Protein AF-0000000078946751 (afdb_homodimer)

Solvent-accessible surface area (backbone atoms only — not comparable to full-atom values): 14074 Å² total; per-residue (Å²): 133,52,71,66,53,53,51,49,42,40,52,43,37,52,51,51,48,51,51,51,49,49,32,52,48,42,21,62,72,62,21,39,92,34,87,78,63,73,68,50,50,83,83,44,40,49,56,50,30,49,51,52,45,54,49,40,65,60,35,47,63,50,50,47,51,44,32,72,74,64,58,49,80,94,45,47,66,67,53,54,54,51,37,48,54,48,50,54,49,42,40,51,45,26,54,41,51,72,53,58,63,66,65,51,51,52,49,50,50,53,40,47,50,52,41,50,49,49,38,54,52,47,52,51,52,53,56,60,65,74,98,132,55,71,67,54,52,51,48,41,40,51,42,36,52,52,50,48,52,49,51,49,48,31,50,47,42,21,64,72,63,21,41,92,33,87,80,64,71,68,52,50,81,82,44,40,48,56,50,30,48,50,52,44,54,48,40,64,59,34,46,63,48,50,46,51,45,32,72,74,65,58,50,80,93,46,47,65,67,54,54,55,50,36,48,53,47,51,55,50,43,40,51,47,27,55,41,51,74,51,58,62,67,64,49,50,51,49,50,50,52,40,48,50,52,41,51,50,48,37,54,52,47,51,51,52,53,57,60,65,74,99

Org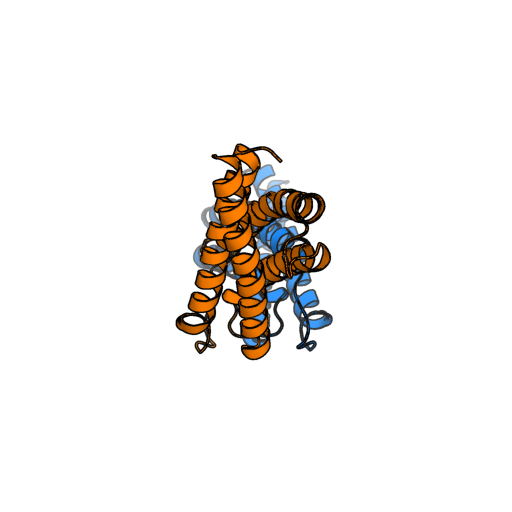anism: Halalkalibacterium halodurans (strain ATCC BAA-125 / DSM 18197 / FERM 7344 / JCM 9153 / C-125) (NCBI:txid272558)

Structure (mmCIF, N/CA/C/O backbone):
data_AF-0000000078946751-model_v1
#
loop_
_entity.id
_entity.type
_entity.pdbx_description
1 polymer 'BH1707 protein'
#
loop_
_atom_site.group_PDB
_atom_site.id
_atom_site.type_symbol
_atom_site.label_atom_id
_atom_site.label_alt_id
_atom_site.label_comp_id
_atom_site.label_asym_id
_atom_site.label_entity_id
_atom_site.label_seq_id
_atom_site.pdbx_PDB_ins_code
_atom_site.Cartn_x
_atom_site.Cartn_y
_atom_site.Cartn_z
_atom_site.occupancy
_atom_site.B_iso_or_equiv
_atom_site.auth_seq_id
_atom_site.auth_comp_id
_atom_site.auth_asym_id
_atom_site.auth_atom_id
_atom_site.pdbx_PDB_model_num
ATOM 1 N N . MET A 1 1 ? -8.836 -23.906 -25.891 1 93.31 1 MET A N 1
ATOM 2 C CA . MET A 1 1 ? -7.918 -22.766 -25.953 1 93.31 1 MET A CA 1
ATOM 3 C C . MET A 1 1 ? -7.18 -22.734 -27.281 1 93.31 1 MET A C 1
ATOM 5 O O . MET A 1 1 ? -6.75 -23.781 -27.781 1 93.31 1 MET A O 1
ATOM 9 N N . ASN A 1 2 ? -7.094 -21.516 -27.812 1 92.94 2 ASN A N 1
ATOM 10 C CA . ASN A 1 2 ? -6.371 -21.391 -29.062 1 92.94 2 ASN A CA 1
ATOM 11 C C . ASN A 1 2 ? -4.902 -21.047 -28.844 1 92.94 2 ASN A C 1
ATOM 13 O O . ASN A 1 2 ? -4.461 -20.922 -27.703 1 92.94 2 ASN A O 1
ATOM 17 N N . ARG A 1 3 ? -4.207 -20.984 -29.906 1 92.12 3 ARG A N 1
ATOM 18 C CA . ARG A 1 3 ? -2.77 -20.75 -29.859 1 92.12 3 ARG A CA 1
ATOM 19 C C . ARG A 1 3 ? -2.451 -19.422 -29.172 1 92.12 3 ARG A C 1
ATOM 21 O O . ARG A 1 3 ? -1.497 -19.328 -28.406 1 92.12 3 ARG A O 1
ATOM 28 N N . GLU A 1 4 ? -3.229 -18.422 -29.438 1 94.31 4 GLU A N 1
ATOM 29 C CA . GLU A 1 4 ? -3.018 -17.094 -28.844 1 94.31 4 GLU A CA 1
ATOM 30 C C . GLU A 1 4 ? -3.219 -17.141 -27.328 1 94.31 4 GLU A C 1
ATOM 32 O O . GLU A 1 4 ? -2.49 -16.469 -26.578 1 94.31 4 GLU A O 1
ATOM 37 N N . ASP A 1 5 ? -4.203 -17.891 -26.953 1 96.38 5 ASP A N 1
ATOM 38 C CA . ASP A 1 5 ? -4.461 -18.047 -25.531 1 96.38 5 ASP A CA 1
ATOM 39 C C . ASP A 1 5 ? -3.271 -18.719 -24.828 1 96.38 5 ASP A C 1
ATOM 41 O O . ASP A 1 5 ? -2.867 -18.281 -23.75 1 96.38 5 ASP A O 1
ATOM 45 N N . LEU A 1 6 ? -2.789 -19.734 -25.453 1 97.06 6 LEU A N 1
ATOM 46 C CA . LEU A 1 6 ? -1.674 -20.484 -24.875 1 97.06 6 LEU A CA 1
ATOM 47 C C . LEU A 1 6 ? -0.42 -19.609 -24.812 1 97.06 6 LEU A C 1
ATOM 49 O O . LEU A 1 6 ? 0.325 -19.672 -23.828 1 97.06 6 LEU A O 1
ATOM 53 N N . GLU A 1 7 ? -0.223 -18.828 -25.812 1 96.75 7 GLU A N 1
ATOM 54 C CA . GLU A 1 7 ? 0.925 -17.922 -25.828 1 96.75 7 GLU A CA 1
ATOM 55 C C . GLU A 1 7 ? 0.816 -16.859 -24.734 1 96.75 7 GLU A C 1
ATOM 57 O O . GLU A 1 7 ? 1.808 -16.547 -24.078 1 96.75 7 GLU A O 1
ATOM 62 N N . GLN A 1 8 ? -0.351 -16.344 -24.594 1 98.06 8 GLN A N 1
ATOM 63 C CA . GLN A 1 8 ? -0.592 -15.336 -23.578 1 98.06 8 GLN A CA 1
ATOM 64 C C . GLN A 1 8 ? -0.414 -15.922 -22.172 1 98.06 8 GLN A C 1
ATOM 66 O O . GLN A 1 8 ? 0.147 -15.273 -21.297 1 98.06 8 GLN A O 1
ATOM 71 N N . LEU A 1 9 ? -0.892 -17.094 -22 1 98.56 9 LEU A N 1
ATOM 72 C CA . LEU A 1 9 ? -0.739 -17.766 -20.719 1 98.56 9 LEU A CA 1
ATOM 73 C C . LEU A 1 9 ? 0.735 -17.984 -20.391 1 98.56 9 LEU A C 1
ATOM 75 O O . LEU A 1 9 ? 1.167 -17.734 -19.266 1 98.56 9 LEU A O 1
ATOM 79 N N . GLU A 1 10 ? 1.467 -18.438 -21.328 1 98.12 10 GLU A N 1
ATOM 80 C CA . GLU A 1 10 ? 2.896 -18.656 -21.125 1 98.12 10 GLU A CA 1
ATOM 81 C C . GLU A 1 10 ? 3.613 -17.344 -20.797 1 98.12 10 GLU A C 1
ATOM 83 O O . GLU A 1 10 ? 4.434 -17.297 -19.875 1 98.12 10 GLU A O 1
ATOM 88 N N . LYS A 1 11 ? 3.279 -16.297 -21.547 1 98.38 11 LYS A N 1
ATOM 89 C CA . LYS A 1 11 ? 3.898 -14.992 -21.344 1 98.38 11 LYS A CA 1
ATOM 90 C C . LYS A 1 11 ? 3.582 -14.445 -19.953 1 98.38 11 LYS A C 1
ATOM 92 O O . LYS A 1 11 ? 4.477 -13.977 -19.25 1 98.38 11 LYS A O 1
ATOM 97 N N . LEU A 1 12 ? 2.354 -14.469 -19.594 1 98.81 12 LEU A N 1
ATOM 98 C CA . LEU A 1 12 ? 1.935 -13.977 -18.281 1 98.81 12 LEU A CA 1
ATOM 99 C C . LEU A 1 12 ? 2.578 -14.797 -17.172 1 98.81 12 LEU A C 1
ATOM 101 O O . LEU A 1 12 ? 2.986 -14.242 -16.141 1 98.81 12 LEU A O 1
ATOM 105 N N . THR A 1 13 ? 2.658 -16.109 -17.359 1 98.81 13 THR A N 1
ATOM 106 C CA . THR A 1 13 ? 3.281 -16.969 -16.359 1 98.81 13 THR A CA 1
ATOM 107 C C . THR A 1 13 ? 4.742 -16.578 -16.141 1 98.81 13 THR A C 1
ATOM 109 O O . THR A 1 13 ? 5.195 -16.469 -15.008 1 98.81 13 THR A O 1
ATOM 112 N N . SER A 1 14 ? 5.406 -16.344 -17.188 1 98.62 14 SER A N 1
ATOM 113 C CA . SER A 1 14 ? 6.812 -15.961 -17.125 1 98.62 14 SER A CA 1
ATOM 114 C C . SER A 1 14 ? 6.98 -14.617 -16.438 1 98.62 14 SER A C 1
ATOM 116 O O . SER A 1 14 ? 7.906 -14.43 -15.641 1 98.62 14 SER A O 1
ATOM 118 N N . GLN A 1 15 ? 6.152 -13.688 -16.766 1 98.81 15 GLN A N 1
ATOM 119 C CA . GLN A 1 15 ? 6.211 -12.367 -16.156 1 98.81 15 GLN A CA 1
ATOM 120 C C . GLN A 1 15 ? 5.938 -12.43 -14.664 1 98.81 15 GLN A C 1
ATOM 122 O O . GLN A 1 15 ? 6.594 -11.75 -13.875 1 98.81 15 GLN A O 1
ATOM 127 N N . LEU A 1 16 ? 4.988 -13.211 -14.258 1 98.94 16 LEU A N 1
ATOM 128 C CA . LEU A 1 16 ? 4.66 -13.359 -12.844 1 98.94 16 LEU A CA 1
ATOM 129 C C . LEU A 1 16 ? 5.801 -14.047 -12.094 1 98.94 16 LEU A C 1
ATOM 131 O O . LEU A 1 16 ? 6.07 -13.711 -10.938 1 98.94 16 LEU A O 1
ATOM 135 N N . ARG A 1 17 ? 6.457 -15 -12.727 1 98.81 17 ARG A N 1
ATOM 136 C CA . ARG A 1 17 ? 7.633 -15.617 -12.125 1 98.81 17 ARG A CA 1
ATOM 137 C C . ARG A 1 17 ? 8.734 -14.586 -11.891 1 98.81 17 ARG A C 1
ATOM 139 O O . ARG A 1 17 ? 9.391 -14.594 -10.852 1 98.81 17 ARG A O 1
ATOM 146 N N . LYS A 1 18 ? 8.945 -13.758 -12.891 1 98.81 18 LYS A N 1
ATOM 147 C CA . LYS A 1 18 ? 9.938 -12.695 -12.75 1 98.81 18 LYS A CA 1
ATOM 148 C C . LYS A 1 18 ? 9.594 -11.773 -11.586 1 98.81 18 LYS A C 1
ATOM 150 O O . LYS A 1 18 ? 10.461 -11.406 -10.797 1 98.81 18 LYS A O 1
ATOM 155 N N . GLN A 1 19 ? 8.352 -11.398 -11.461 1 98.88 19 GLN A N 1
ATOM 156 C CA . GLN A 1 19 ? 7.926 -10.508 -10.391 1 98.88 19 GLN A CA 1
ATOM 157 C C . GLN A 1 19 ? 8.016 -11.188 -9.031 1 98.88 19 GLN A C 1
ATOM 159 O O . GLN A 1 19 ? 8.336 -10.547 -8.031 1 98.88 19 GLN A O 1
ATOM 164 N N . ASN A 1 20 ? 7.691 -12.492 -9 1 98.88 20 ASN A N 1
ATOM 165 C CA . ASN A 1 20 ? 7.883 -13.281 -7.785 1 98.88 20 ASN A CA 1
ATOM 166 C C . ASN A 1 20 ? 9.336 -13.242 -7.312 1 98.88 20 ASN A C 1
ATOM 168 O O . ASN A 1 20 ? 9.602 -13.047 -6.129 1 98.88 20 ASN A O 1
ATOM 172 N N . ASN A 1 21 ? 10.203 -13.383 -8.234 1 98.69 21 ASN A N 1
ATOM 173 C CA . ASN A 1 21 ? 11.633 -13.328 -7.945 1 98.69 21 ASN A CA 1
ATOM 174 C C . ASN A 1 21 ? 12.062 -11.93 -7.516 1 98.69 21 ASN A C 1
ATOM 176 O O . ASN A 1 21 ? 12.898 -11.781 -6.625 1 98.69 21 ASN A O 1
ATOM 180 N N . GLU A 1 22 ? 11.562 -10.93 -8.18 1 98.69 22 GLU A N 1
ATOM 181 C CA . GLU A 1 22 ? 11.852 -9.555 -7.801 1 98.69 22 GLU A CA 1
ATOM 182 C C . GLU A 1 22 ? 11.414 -9.273 -6.367 1 98.69 22 GLU A C 1
ATOM 184 O O . GLU A 1 22 ? 12.141 -8.625 -5.609 1 98.69 22 GLU A O 1
ATOM 189 N N . ALA A 1 23 ? 10.211 -9.703 -6.043 1 98.5 23 ALA A N 1
ATOM 190 C CA . ALA A 1 23 ? 9.711 -9.539 -4.68 1 98.5 23 ALA A CA 1
ATOM 191 C C . ALA A 1 23 ? 10.641 -10.211 -3.674 1 98.5 23 ALA A C 1
ATOM 193 O O . ALA A 1 23 ? 10.984 -9.625 -2.645 1 98.5 23 ALA A O 1
ATOM 194 N N . TYR A 1 24 ? 11.086 -11.438 -3.973 1 98.5 24 TYR A N 1
ATOM 195 C CA . TYR A 1 24 ? 12 -12.18 -3.117 1 98.5 24 TYR A CA 1
ATOM 196 C C . TYR A 1 24 ? 13.297 -11.414 -2.898 1 98.5 24 TYR A C 1
ATOM 198 O O . TYR A 1 24 ? 13.719 -11.211 -1.759 1 98.5 24 TYR A O 1
ATOM 206 N N . HIS A 1 25 ? 13.867 -10.969 -3.914 1 98.12 25 HIS A N 1
ATOM 207 C CA . HIS A 1 25 ? 15.164 -10.312 -3.828 1 98.12 25 HIS A CA 1
ATOM 208 C C . HIS A 1 25 ? 15.062 -8.969 -3.119 1 98.12 25 HIS A C 1
ATOM 210 O O . HIS A 1 25 ? 15.938 -8.602 -2.334 1 98.12 25 HIS A O 1
ATOM 216 N N . HIS A 1 26 ? 14.047 -8.234 -3.477 1 97.31 26 HIS A N 1
ATOM 217 C CA . HIS A 1 26 ? 13.859 -6.941 -2.822 1 97.31 26 HIS A CA 1
ATOM 218 C C . HIS A 1 26 ? 13.734 -7.105 -1.311 1 97.31 26 HIS A C 1
ATOM 220 O O . HIS A 1 26 ? 14.352 -6.363 -0.547 1 97.31 26 HIS A O 1
ATOM 226 N N . TYR A 1 27 ? 12.914 -8.047 -0.917 1 96.81 27 TYR A N 1
ATOM 227 C CA . TYR A 1 27 ? 12.711 -8.281 0.508 1 96.81 27 TYR A CA 1
ATOM 228 C C . TYR A 1 27 ? 14.008 -8.719 1.182 1 96.81 27 TYR A C 1
ATOM 230 O O . TYR A 1 27 ? 14.391 -8.164 2.213 1 96.81 27 TYR A O 1
ATOM 238 N N . ILE A 1 28 ? 14.719 -9.648 0.566 1 96.38 28 ILE A N 1
ATOM 239 C CA . ILE A 1 28 ? 15.867 -10.289 1.187 1 96.38 28 ILE A CA 1
ATOM 240 C C . ILE A 1 28 ? 17.047 -9.328 1.197 1 96.38 28 ILE A C 1
ATOM 242 O O . ILE A 1 28 ? 17.781 -9.234 2.189 1 96.38 28 ILE A O 1
ATOM 246 N N . HIS A 1 29 ? 17.203 -8.539 0.191 1 95.25 29 HIS A N 1
ATOM 247 C CA . HIS A 1 29 ? 18.453 -7.809 0.041 1 95.25 29 HIS A CA 1
ATOM 248 C C . HIS A 1 29 ? 18.266 -6.332 0.366 1 95.25 29 HIS A C 1
ATOM 250 O O . HIS A 1 29 ? 19.25 -5.621 0.621 1 95.25 29 HIS A O 1
ATOM 256 N N . THR A 1 30 ? 17.094 -5.789 0.362 1 93.12 30 THR A N 1
ATOM 257 C CA . THR A 1 30 ? 16.875 -4.355 0.542 1 93.12 30 THR A CA 1
ATOM 258 C C . THR A 1 30 ? 16.094 -4.078 1.816 1 93.12 30 THR A C 1
ATOM 260 O O . THR A 1 30 ? 16.422 -3.162 2.57 1 93.12 30 THR A O 1
ATOM 263 N N . VAL A 1 31 ? 15.125 -4.824 2.006 1 92.25 31 VAL A N 1
ATOM 264 C CA . VAL A 1 31 ? 14.148 -4.477 3.035 1 92.25 31 VAL A CA 1
ATOM 265 C C . VAL A 1 31 ? 14.523 -5.152 4.352 1 92.25 31 VAL A C 1
ATOM 267 O O . VAL A 1 31 ? 14.648 -4.492 5.383 1 92.25 31 VAL A O 1
ATOM 270 N N . ARG A 1 32 ? 14.875 -6.414 4.074 1 87 32 ARG A N 1
ATOM 271 C CA . ARG A 1 32 ? 15.156 -7.207 5.266 1 87 32 ARG A CA 1
ATOM 272 C C . ARG A 1 32 ? 16.453 -6.754 5.938 1 87 32 ARG A C 1
ATOM 274 O O . ARG A 1 32 ? 17.422 -6.41 5.254 1 87 32 ARG A O 1
ATOM 281 N N . GLY A 1 33 ? 16.547 -6.59 7.102 1 83.31 33 GLY A N 1
ATOM 282 C CA . GLY A 1 33 ? 17.75 -6.23 7.824 1 83.31 33 GLY A CA 1
ATOM 283 C C . GLY A 1 33 ? 17.812 -4.762 8.195 1 83.31 33 GLY A C 1
ATOM 284 O O . GLY A 1 33 ? 18.734 -4.332 8.898 1 83.31 33 GLY A O 1
ATOM 285 N N . ASP A 1 34 ? 17.047 -3.957 7.422 1 82.75 34 ASP A N 1
ATOM 286 C CA . ASP A 1 34 ? 16.969 -2.539 7.758 1 82.75 34 ASP A CA 1
ATOM 287 C C . ASP A 1 34 ? 15.68 -2.221 8.5 1 82.75 34 ASP A C 1
ATOM 289 O O . ASP A 1 34 ? 14.641 -1.981 7.879 1 82.75 34 ASP A O 1
ATOM 293 N N . GLU A 1 35 ? 15.82 -2.129 9.758 1 74.75 35 GLU A N 1
ATOM 294 C CA . GLU A 1 35 ? 14.641 -1.879 10.578 1 74.75 35 GLU A CA 1
ATOM 295 C C . GLU A 1 35 ? 14.086 -0.475 10.344 1 74.75 35 GLU A C 1
ATOM 297 O O . GLU A 1 35 ? 12.914 -0.21 10.617 1 74.75 35 GLU A O 1
ATOM 302 N N . SER A 1 36 ? 14.953 0.319 9.805 1 77.31 36 SER A N 1
ATOM 303 C CA . SER A 1 36 ? 14.555 1.707 9.609 1 77.31 36 SER A CA 1
ATOM 304 C C . SER A 1 36 ? 14.023 1.937 8.195 1 77.31 36 SER A C 1
ATOM 306 O O . SER A 1 36 ? 13.656 3.059 7.84 1 77.31 36 SER A O 1
ATOM 308 N N . TYR A 1 37 ? 13.938 0.879 7.484 1 84.25 37 TYR A N 1
ATOM 309 C CA . TYR A 1 37 ? 13.461 1.007 6.113 1 84.25 37 TYR A CA 1
ATOM 310 C C . TYR A 1 37 ? 12.047 1.572 6.078 1 84.25 37 TYR A C 1
ATOM 312 O O . TYR A 1 37 ? 11.172 1.11 6.812 1 84.25 37 TYR A O 1
ATOM 320 N N . GLU A 1 38 ? 11.852 2.578 5.262 1 81.88 38 GLU A N 1
ATOM 321 C CA . GLU A 1 38 ? 10.539 3.166 5.02 1 81.88 38 GLU A CA 1
ATOM 322 C C . GLU A 1 38 ? 10.117 2.998 3.561 1 81.88 38 GLU A C 1
ATOM 324 O O . GLU A 1 38 ? 10.719 3.592 2.664 1 81.88 38 GLU A O 1
ATOM 329 N N . PRO A 1 39 ? 9.102 2.246 3.379 1 87.31 39 PRO A N 1
ATOM 330 C CA . PRO A 1 39 ? 8.688 2.014 1.994 1 87.31 39 PRO A CA 1
ATOM 331 C C . PRO A 1 39 ? 8.156 3.275 1.319 1 87.31 39 PRO A C 1
ATOM 333 O O . PRO A 1 39 ? 7.484 4.086 1.964 1 87.31 39 PRO A O 1
ATOM 336 N N . ASP A 1 40 ? 8.555 3.451 0.044 1 91.12 40 ASP A N 1
ATOM 337 C CA . ASP A 1 40 ? 7.902 4.438 -0.818 1 91.12 40 ASP A CA 1
ATOM 338 C C . ASP A 1 40 ? 6.621 3.875 -1.425 1 91.12 40 ASP A C 1
ATOM 340 O O . ASP A 1 40 ? 6.656 3.211 -2.463 1 91.12 40 ASP A O 1
ATOM 344 N N . PHE A 1 41 ? 5.5 4.156 -0.788 1 93.25 41 PHE A N 1
ATOM 345 C CA . PHE A 1 41 ? 4.242 3.512 -1.149 1 93.25 41 PHE A CA 1
ATOM 346 C C . PHE A 1 41 ? 3.812 3.912 -2.555 1 93.25 41 PHE A C 1
ATOM 348 O O . PHE A 1 41 ? 3.516 3.053 -3.389 1 93.25 41 PHE A O 1
ATOM 355 N N . TYR A 1 42 ? 3.859 5.121 -2.926 1 92.44 42 TYR A N 1
ATOM 356 C CA . TYR A 1 42 ? 3.32 5.598 -4.191 1 92.44 42 TYR A CA 1
ATOM 357 C C . TYR A 1 42 ? 4.336 5.43 -5.316 1 92.44 42 TYR A C 1
ATOM 359 O O . TYR A 1 42 ? 3.959 5.254 -6.477 1 92.44 42 TYR A O 1
ATOM 367 N N . GLY A 1 43 ? 5.605 5.41 -4.93 1 94.69 43 GLY A N 1
ATOM 368 C CA . GLY A 1 43 ? 6.637 5.324 -5.953 1 94.69 43 GLY A CA 1
ATOM 369 C C . GLY A 1 43 ? 7.098 3.902 -6.219 1 94.69 43 GLY A C 1
ATOM 370 O O . GLY A 1 43 ? 7.688 3.619 -7.262 1 94.69 43 GLY A O 1
ATOM 371 N N . GLN A 1 44 ? 6.84 3.033 -5.242 1 95.69 44 GLN A N 1
ATOM 372 C CA . GLN A 1 44 ? 7.391 1.689 -5.383 1 95.69 44 GLN A CA 1
ATOM 373 C C . GLN A 1 44 ? 6.336 0.628 -5.09 1 95.69 44 GLN A C 1
ATOM 375 O O . GLN A 1 44 ? 5.988 -0.168 -5.961 1 95.69 44 GLN A O 1
ATOM 380 N N . VAL A 1 45 ? 5.691 0.743 -3.926 1 95.81 45 VAL A N 1
ATOM 381 C CA . VAL A 1 45 ? 4.836 -0.346 -3.461 1 95.81 45 VAL A CA 1
ATOM 382 C C . VAL A 1 45 ? 3.607 -0.459 -4.359 1 95.81 45 VAL A C 1
ATOM 384 O O . VAL A 1 45 ? 3.342 -1.521 -4.93 1 95.81 45 VAL A O 1
ATOM 387 N N . LYS A 1 46 ? 2.902 0.634 -4.473 1 95.69 46 LYS A N 1
ATOM 388 C CA . LYS A 1 46 ? 1.644 0.642 -5.211 1 95.69 46 LYS A CA 1
ATOM 389 C C . LYS A 1 46 ? 1.857 0.238 -6.668 1 95.69 46 LYS A C 1
ATOM 391 O O . LYS A 1 46 ? 1.145 -0.621 -7.191 1 95.69 46 LYS A O 1
ATOM 396 N N . PRO A 1 47 ? 2.869 0.825 -7.379 1 97.69 47 PRO A N 1
ATOM 397 C CA . PRO A 1 47 ? 3.061 0.429 -8.773 1 97.69 47 PRO A CA 1
ATOM 398 C C . PRO A 1 47 ? 3.418 -1.048 -8.93 1 97.69 47 PRO A C 1
ATOM 400 O O . PRO A 1 47 ? 2.951 -1.708 -9.859 1 97.69 47 PRO A O 1
ATOM 403 N N . PHE A 1 48 ? 4.27 -1.581 -8.047 1 98.44 48 PHE A N 1
ATOM 404 C CA . PHE A 1 48 ? 4.637 -2.99 -8.125 1 98.44 48 PHE A CA 1
ATOM 405 C C . PHE A 1 48 ? 3.43 -3.879 -7.844 1 98.44 48 PHE A C 1
ATOM 407 O O . PHE A 1 48 ? 3.15 -4.809 -8.602 1 98.44 48 PHE A O 1
ATOM 414 N N . ALA A 1 49 ? 2.711 -3.584 -6.785 1 97.62 49 ALA A N 1
ATOM 415 C CA . ALA A 1 49 ? 1.532 -4.367 -6.422 1 97.62 49 ALA A CA 1
ATOM 416 C C . ALA A 1 49 ? 0.472 -4.301 -7.516 1 97.62 49 ALA A C 1
ATOM 418 O O . ALA A 1 49 ? -0.157 -5.312 -7.84 1 97.62 49 ALA A O 1
ATOM 419 N N . ASP A 1 50 ? 0.265 -3.166 -8.109 1 97.81 50 ASP A N 1
ATOM 420 C CA . ASP A 1 50 ? -0.696 -2.998 -9.195 1 97.81 50 ASP A CA 1
ATOM 421 C C . ASP A 1 50 ? -0.309 -3.84 -10.406 1 97.81 50 ASP A C 1
ATOM 423 O O . ASP A 1 50 ? -1.171 -4.434 -11.055 1 97.81 50 ASP A O 1
ATOM 427 N N . SER A 1 51 ? 0.956 -3.803 -10.68 1 98.69 51 SER A N 1
ATOM 428 C CA . SER A 1 51 ? 1.443 -4.578 -11.82 1 98.69 51 SER A CA 1
ATOM 429 C C . SER A 1 51 ? 1.215 -6.07 -11.609 1 98.69 51 SER A C 1
ATOM 431 O O . SER A 1 51 ? 0.762 -6.766 -12.523 1 98.69 51 SER A O 1
ATOM 433 N N . VAL A 1 52 ? 1.553 -6.523 -10.438 1 98.69 52 VAL A N 1
ATOM 434 C CA . VAL A 1 52 ? 1.346 -7.93 -10.109 1 98.69 52 VAL A CA 1
ATOM 435 C C . VAL A 1 52 ? -0.142 -8.266 -10.188 1 98.69 52 VAL A C 1
ATOM 437 O O . VAL A 1 52 ? -0.524 -9.289 -10.758 1 98.69 52 VAL A O 1
ATOM 440 N N . LYS A 1 53 ? -0.989 -7.449 -9.664 1 97.81 53 LYS A N 1
ATOM 441 C CA . LYS A 1 53 ? -2.432 -7.676 -9.664 1 97.81 53 LYS A CA 1
ATOM 442 C C . LYS A 1 53 ? -2.98 -7.723 -11.086 1 97.81 53 LYS A C 1
ATOM 444 O O . LYS A 1 53 ? -3.77 -8.609 -11.422 1 97.81 53 LYS A O 1
ATOM 449 N N . GLU A 1 54 ? -2.611 -6.75 -11.867 1 98.38 54 GLU A N 1
ATOM 450 C CA . GLU A 1 54 ? -3.08 -6.688 -13.242 1 98.38 54 GLU A CA 1
ATOM 451 C C . GLU A 1 54 ? -2.742 -7.969 -14 1 98.38 54 GLU A C 1
ATOM 453 O O . GLU A 1 54 ? -3.607 -8.555 -14.656 1 98.38 54 GLU A O 1
ATOM 458 N N . LYS A 1 55 ? -1.519 -8.398 -13.898 1 98.81 55 LYS A N 1
ATOM 459 C CA . LYS A 1 55 ? -1.082 -9.609 -14.586 1 98.81 55 LYS A CA 1
ATOM 460 C C . LYS A 1 55 ? -1.751 -10.852 -14 1 98.81 55 LYS A C 1
ATOM 462 O O . LYS A 1 55 ? -2.127 -11.766 -14.734 1 98.81 55 LYS A O 1
ATOM 467 N N . SER A 1 56 ? -1.875 -10.867 -12.688 1 98.75 56 SER A N 1
ATOM 468 C CA . SER A 1 56 ? -2.551 -11.984 -12.039 1 98.75 56 SER A CA 1
ATOM 469 C C . SER A 1 56 ? -4.008 -12.078 -12.477 1 98.75 56 SER A C 1
ATOM 471 O O . SER A 1 56 ? -4.531 -13.172 -12.68 1 98.75 56 SER A O 1
ATOM 473 N N . ASP A 1 57 ? -4.684 -10.953 -12.617 1 98.25 57 ASP A N 1
ATOM 474 C CA . ASP A 1 57 ? -6.086 -10.906 -13.023 1 98.25 57 ASP A CA 1
ATOM 475 C C . ASP A 1 57 ? -6.266 -11.422 -14.445 1 98.25 57 ASP A C 1
ATOM 477 O O . ASP A 1 57 ? -7.293 -12.023 -14.766 1 98.25 57 ASP A O 1
ATOM 481 N N . GLU A 1 58 ? -5.289 -11.156 -15.242 1 98.69 58 GLU A N 1
ATOM 482 C CA . GLU A 1 58 ? -5.328 -11.648 -16.609 1 98.69 58 GLU A CA 1
ATOM 483 C C . GLU A 1 58 ? -4.945 -13.125 -16.672 1 98.69 58 GLU A C 1
ATOM 485 O O . GLU A 1 58 ? -5.504 -13.883 -17.469 1 98.69 58 GLU A O 1
ATOM 490 N N . TRP A 1 59 ? -4.012 -13.492 -15.836 1 98.81 59 TRP A N 1
ATOM 491 C CA . TRP A 1 59 ? -3.443 -14.836 -15.82 1 98.81 59 TRP A CA 1
ATOM 492 C C . TRP A 1 59 ? -4.457 -15.852 -15.297 1 98.81 59 TRP A C 1
ATOM 494 O O . TRP A 1 59 ? -4.578 -16.953 -15.844 1 98.81 59 TRP A O 1
ATOM 504 N N . LYS A 1 60 ? -5.227 -15.484 -14.328 1 98.81 60 LYS A N 1
ATOM 505 C CA . LYS A 1 60 ? -6.074 -16.406 -13.578 1 98.81 60 LYS A CA 1
ATOM 506 C C . LYS A 1 60 ? -7.102 -17.078 -14.492 1 98.81 60 LYS A C 1
ATOM 508 O O . LYS A 1 60 ? -7.191 -18.297 -14.547 1 98.81 60 LYS A O 1
ATOM 513 N N . PRO A 1 61 ? -7.891 -16.344 -15.25 1 98.75 61 PRO A N 1
ATOM 514 C CA . PRO A 1 61 ? -8.891 -17 -16.094 1 98.75 61 PRO A CA 1
ATOM 515 C C . PRO A 1 61 ? -8.258 -17.891 -17.156 1 98.75 61 PRO A C 1
ATOM 517 O O . PRO A 1 61 ? -8.812 -18.953 -17.5 1 98.75 61 PRO A O 1
ATOM 520 N N . LEU A 1 62 ? -7.121 -17.516 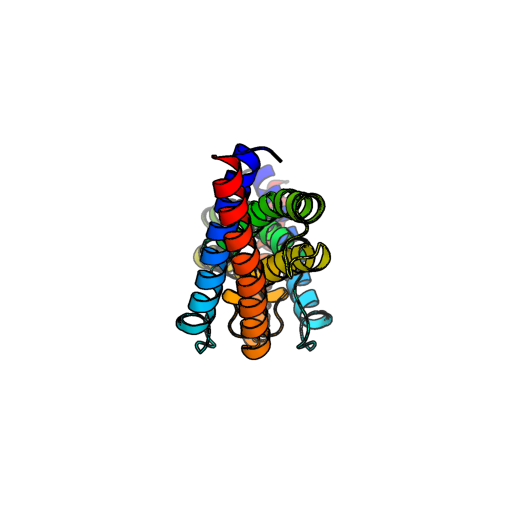-17.703 1 98.69 62 LEU A N 1
ATOM 521 C CA . LEU A 1 62 ? -6.426 -18.328 -18.688 1 98.69 62 LEU A CA 1
ATOM 522 C C . LEU A 1 62 ? -5.902 -19.625 -18.047 1 98.69 62 LEU A C 1
ATOM 524 O O . LEU A 1 62 ? -6.027 -20.703 -18.625 1 98.69 62 LEU A O 1
ATOM 528 N N . ALA A 1 63 ? -5.355 -19.484 -16.906 1 98.69 63 ALA A N 1
ATOM 529 C CA . ALA A 1 63 ? -4.82 -20.641 -16.188 1 98.69 63 ALA A CA 1
ATOM 530 C C . ALA A 1 63 ? -5.926 -21.625 -15.828 1 98.69 63 ALA A C 1
ATOM 532 O O . ALA A 1 63 ? -5.766 -22.844 -15.977 1 98.69 63 ALA A O 1
ATOM 533 N N . LEU A 1 64 ? -7.039 -21.094 -15.336 1 98.69 64 LEU A N 1
ATOM 534 C CA . LEU A 1 64 ? -8.164 -21.953 -14.961 1 98.69 64 LEU A CA 1
ATOM 535 C C . LEU A 1 64 ? -8.711 -22.688 -16.172 1 98.69 64 LEU A C 1
ATOM 537 O O . LEU A 1 64 ? -9.062 -23.875 -16.078 1 98.69 64 LEU A O 1
ATOM 541 N N . ARG A 1 65 ? -8.789 -22 -17.297 1 98.31 65 ARG A N 1
ATOM 542 C CA . ARG A 1 65 ? -9.227 -22.656 -18.531 1 98.31 65 ARG A CA 1
ATOM 543 C C . ARG A 1 65 ? -8.258 -23.766 -18.938 1 98.31 65 ARG A C 1
ATOM 545 O O . ARG A 1 65 ? -8.68 -24.828 -19.375 1 98.31 65 ARG A O 1
ATOM 552 N N . TYR A 1 66 ? -7.012 -23.484 -18.812 1 98.31 66 TYR A N 1
ATOM 553 C CA . TYR A 1 66 ? -5.988 -24.469 -19.172 1 98.31 66 TYR A CA 1
ATOM 554 C C . TYR A 1 66 ? -6.098 -25.703 -18.297 1 98.31 66 TYR A C 1
ATOM 556 O O . TYR A 1 66 ? -6.023 -26.828 -18.781 1 98.31 66 TYR A O 1
ATOM 564 N N . VAL A 1 67 ? -6.254 -25.484 -17.031 1 97.88 67 VAL A N 1
ATOM 565 C CA . VAL A 1 67 ? -6.34 -26.578 -16.062 1 97.88 67 VAL A CA 1
ATOM 566 C C . VAL A 1 67 ? -7.566 -27.438 -16.359 1 97.88 67 VAL A C 1
ATOM 568 O O . VAL A 1 67 ? -7.508 -28.672 -16.281 1 97.88 67 VAL A O 1
ATOM 571 N N . LYS A 1 68 ? -8.633 -26.812 -16.672 1 96.94 68 LYS A N 1
ATOM 572 C CA . LYS A 1 68 ? -9.875 -27.516 -16.984 1 96.94 68 LYS A CA 1
ATOM 573 C C . LYS A 1 68 ? -9.742 -28.328 -18.266 1 96.94 68 LYS A C 1
ATOM 575 O O . LYS A 1 68 ? -10.211 -29.469 -18.344 1 96.94 68 LYS A O 1
ATOM 580 N N . GLN A 1 69 ? -9.07 -27.812 -19.219 1 96.69 69 GLN A N 1
ATOM 581 C CA . GLN A 1 69 ? -9.039 -28.391 -20.547 1 96.69 69 GLN A CA 1
ATOM 582 C C . GLN A 1 69 ? -7.941 -29.453 -20.672 1 96.69 69 GLN A C 1
ATOM 584 O O . GLN A 1 69 ? -8.117 -30.453 -21.359 1 96.69 69 GLN A O 1
ATOM 589 N N . TYR A 1 70 ? -6.809 -29.203 -19.969 1 96.12 70 TYR A N 1
ATOM 590 C CA . TYR A 1 70 ? -5.652 -30.031 -20.25 1 96.12 70 TYR A CA 1
ATOM 591 C C . TYR A 1 70 ? -5.258 -30.859 -19.031 1 96.12 70 TYR A C 1
ATOM 593 O O . TYR A 1 70 ? -4.406 -31.75 -19.125 1 96.12 70 TYR A O 1
ATOM 601 N N . GLU A 1 71 ? -5.793 -30.5 -17.859 1 94.31 71 GLU A N 1
ATOM 602 C CA . GLU A 1 71 ? -5.574 -31.25 -16.625 1 94.31 71 GLU A CA 1
ATOM 603 C C . GLU A 1 71 ? -4.09 -31.516 -16.391 1 94.31 71 GLU A C 1
ATOM 605 O O . GLU A 1 71 ? -3.668 -32.656 -16.234 1 94.31 71 GLU A O 1
ATOM 610 N N . PRO A 1 72 ? -3.371 -30.406 -16.312 1 95.06 72 PRO A N 1
ATOM 611 C CA . PRO A 1 72 ? -1.931 -30.562 -16.094 1 95.06 72 PRO A CA 1
ATOM 612 C C . PRO A 1 72 ? -1.604 -31.234 -14.758 1 95.06 72 PRO A C 1
ATOM 614 O O . PRO A 1 72 ? -2.436 -31.234 -13.852 1 95.06 72 PRO A O 1
ATOM 617 N N . ASP A 1 73 ? -0.433 -31.703 -14.703 1 92.06 73 ASP A N 1
ATOM 618 C CA . ASP A 1 73 ? 0.061 -32.312 -13.477 1 92.06 73 ASP A CA 1
ATOM 619 C C . ASP A 1 73 ? 0.313 -31.281 -12.391 1 92.06 73 ASP A C 1
ATOM 621 O O . ASP A 1 73 ? 0.883 -30.219 -12.672 1 92.06 73 ASP A O 1
ATOM 625 N N . TYR A 1 74 ? -0.217 -31.453 -11.219 1 92.56 74 TYR A N 1
ATOM 626 C CA . TYR A 1 74 ? 0.126 -30.75 -9.984 1 92.56 74 TYR A CA 1
ATOM 627 C C . TYR A 1 74 ? -0.471 -29.344 -9.969 1 92.56 74 TYR A C 1
ATOM 629 O O . TYR A 1 74 ? -0.144 -28.531 -9.102 1 92.56 74 TYR A O 1
ATOM 637 N N . VAL A 1 75 ? -1.268 -29.047 -11.039 1 96.88 75 VAL A N 1
ATOM 638 C CA . VAL A 1 75 ? -1.883 -27.734 -11.016 1 96.88 75 VAL A CA 1
ATOM 639 C C . VAL A 1 75 ? -3.402 -27.859 -11.07 1 96.88 75 VAL A C 1
ATOM 641 O O . VAL A 1 75 ? -3.969 -28.188 -12.117 1 96.88 75 VAL A O 1
ATOM 644 N N . TYR A 1 76 ? -4.039 -27.625 -10 1 96.81 76 TYR A N 1
ATOM 645 C CA . TYR A 1 76 ? -5.492 -27.688 -9.867 1 96.81 76 TYR A CA 1
ATOM 646 C C . TYR A 1 76 ? -6.082 -26.297 -9.664 1 96.81 76 TYR A C 1
ATOM 648 O O . TYR A 1 76 ? -5.355 -25.344 -9.375 1 96.81 76 TYR A O 1
ATOM 656 N N . PRO A 1 77 ? -7.336 -26.188 -9.867 1 97.94 77 PRO A N 1
ATOM 657 C CA . PRO A 1 77 ? -7.969 -24.875 -9.742 1 97.94 77 PRO A CA 1
ATOM 658 C C . PRO A 1 77 ? -7.668 -24.188 -8.414 1 97.94 77 PRO A C 1
ATOM 660 O O . PRO A 1 77 ? -7.41 -22.984 -8.375 1 97.94 77 PRO A O 1
ATOM 663 N N . LEU A 1 78 ? -7.66 -24.969 -7.359 1 97.31 78 LEU A N 1
ATOM 664 C CA . LEU A 1 78 ? -7.359 -24.391 -6.051 1 97.31 78 LEU A CA 1
ATOM 665 C C . LEU A 1 78 ? -5.934 -23.859 -6.008 1 97.31 78 LEU A C 1
ATOM 667 O O . LEU A 1 78 ? -5.676 -22.828 -5.387 1 97.31 78 LEU A O 1
ATOM 671 N N . GLN A 1 79 ? -4.973 -24.5 -6.668 1 97.5 79 GLN A N 1
ATOM 672 C CA . GLN A 1 79 ? -3.592 -24.031 -6.719 1 97.5 79 GLN A CA 1
ATOM 673 C C . GLN A 1 79 ? -3.486 -22.719 -7.477 1 97.5 79 GLN A C 1
ATOM 675 O O . GLN A 1 79 ? -2.693 -21.844 -7.109 1 97.5 79 GLN A O 1
ATOM 680 N N . VAL A 1 80 ? -4.305 -22.641 -8.508 1 98.69 80 VAL A N 1
ATOM 681 C CA . VAL A 1 80 ? -4.34 -21.406 -9.273 1 98.69 80 VAL A CA 1
ATOM 682 C C . VAL A 1 80 ? -4.855 -20.266 -8.398 1 98.69 80 VAL A C 1
ATOM 684 O O . VAL A 1 80 ? -4.246 -19.203 -8.328 1 98.69 80 VAL A O 1
ATOM 687 N N . GLU A 1 81 ? -5.922 -20.484 -7.672 1 98.06 81 GLU A N 1
ATOM 688 C CA . GLU A 1 81 ? -6.523 -19.484 -6.801 1 98.06 81 GLU A CA 1
ATOM 689 C C . GLU A 1 81 ? -5.559 -19.062 -5.695 1 98.06 81 GLU A C 1
ATOM 691 O O . GLU A 1 81 ? -5.383 -17.859 -5.441 1 98.06 81 GLU A O 1
ATOM 696 N N . ASN A 1 82 ? -4.938 -20.031 -5.078 1 97.5 82 ASN A N 1
ATOM 697 C CA . ASN A 1 82 ? -3.979 -19.75 -4.012 1 97.5 82 ASN A CA 1
ATOM 698 C C . ASN A 1 82 ? -2.773 -18.969 -4.535 1 97.5 82 ASN A C 1
ATOM 700 O O . ASN A 1 82 ? -2.236 -18.109 -3.838 1 97.5 82 ASN A O 1
ATOM 704 N N . THR A 1 83 ? -2.344 -19.297 -5.727 1 98.75 83 THR A N 1
ATOM 705 C CA . THR A 1 83 ? -1.19 -18.625 -6.316 1 98.75 83 THR A CA 1
ATOM 706 C C . THR A 1 83 ? -1.476 -17.141 -6.523 1 98.75 83 THR A C 1
ATOM 708 O O . THR A 1 83 ? -0.649 -16.297 -6.188 1 98.75 83 THR A O 1
ATOM 711 N N . VAL A 1 84 ? -2.639 -16.812 -7 1 98.56 84 VAL A N 1
ATOM 712 C CA . VAL A 1 84 ? -3.021 -15.422 -7.223 1 98.56 84 VAL A CA 1
ATOM 713 C C . VAL A 1 84 ? -3.09 -14.688 -5.887 1 98.56 84 VAL A C 1
ATOM 715 O O . VAL A 1 84 ? -2.574 -13.578 -5.754 1 98.56 84 VAL A O 1
ATOM 718 N N . GLU A 1 85 ? -3.689 -15.312 -4.926 1 95.94 85 GLU A N 1
ATOM 719 C CA . GLU A 1 85 ? -3.781 -14.719 -3.596 1 95.94 85 GLU A CA 1
ATOM 720 C C . GLU A 1 85 ? -2.396 -14.461 -3.008 1 95.94 85 GLU A C 1
ATOM 722 O O . GLU A 1 85 ? -2.125 -13.375 -2.498 1 95.94 85 GLU A O 1
ATOM 727 N N . ASN A 1 86 ? -1.536 -15.438 -3.102 1 97.31 86 ASN A N 1
ATOM 728 C CA . ASN A 1 86 ? -0.184 -15.32 -2.568 1 97.31 86 ASN A CA 1
ATOM 729 C C . ASN A 1 86 ? 0.621 -14.258 -3.314 1 97.31 86 ASN A C 1
ATOM 731 O O . ASN A 1 86 ? 1.413 -13.531 -2.709 1 97.31 86 ASN A O 1
ATOM 735 N N . LEU A 1 87 ? 0.424 -14.164 -4.625 1 98.56 87 LEU A N 1
ATOM 736 C CA . LEU A 1 87 ? 1.09 -13.141 -5.422 1 98.56 87 LEU A CA 1
ATOM 737 C C . LEU A 1 87 ? 0.715 -11.742 -4.93 1 98.56 87 LEU A C 1
ATOM 739 O O . LEU A 1 87 ? 1.577 -10.867 -4.816 1 98.56 87 LEU A O 1
ATOM 743 N N . GLU A 1 88 ? -0.545 -11.586 -4.66 1 95.62 88 GLU A N 1
ATOM 744 C CA . GLU A 1 88 ? -1.016 -10.297 -4.16 1 95.62 88 GLU A CA 1
ATOM 745 C C . GLU A 1 88 ? -0.429 -9.992 -2.783 1 95.62 88 GLU A C 1
ATOM 747 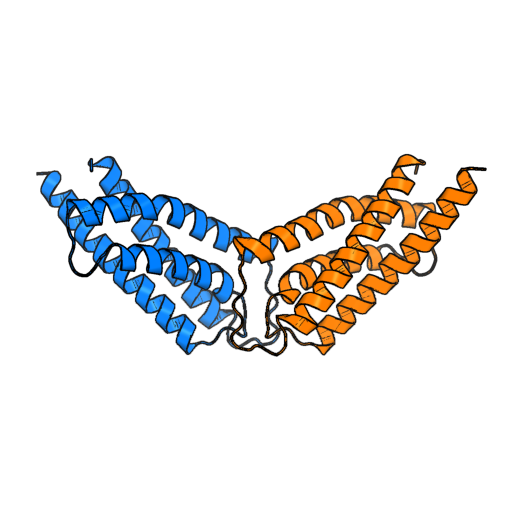O O . GLU A 1 88 ? -0.032 -8.852 -2.51 1 95.62 88 GLU A O 1
ATOM 752 N N . ILE A 1 89 ? -0.287 -10.93 -1.963 1 94.19 89 ILE A N 1
ATOM 753 C CA . ILE A 1 89 ? 0.24 -10.773 -0.611 1 94.19 89 ILE A CA 1
ATOM 754 C C . ILE A 1 89 ? 1.725 -10.422 -0.674 1 94.19 89 ILE A C 1
ATOM 756 O O . ILE A 1 89 ? 2.156 -9.422 -0.102 1 94.19 89 ILE A O 1
ATOM 760 N N . ILE A 1 90 ? 2.48 -11.164 -1.471 1 97.19 90 ILE A N 1
ATOM 761 C CA . ILE A 1 90 ? 3.928 -10.984 -1.475 1 97.19 90 ILE A CA 1
ATOM 762 C C . ILE A 1 90 ? 4.277 -9.664 -2.156 1 97.19 90 ILE A C 1
ATOM 764 O O . ILE A 1 90 ? 5.312 -9.055 -1.858 1 97.19 90 ILE A O 1
ATOM 768 N N . SER A 1 91 ? 3.439 -9.211 -3.084 1 97.5 91 SER A N 1
ATOM 769 C CA . SER A 1 91 ? 3.711 -7.973 -3.814 1 97.5 91 SER A CA 1
ATOM 770 C C . SER A 1 91 ? 3.742 -6.773 -2.877 1 97.5 91 SER A C 1
ATOM 772 O O . SER A 1 91 ? 4.418 -5.777 -3.154 1 97.5 91 SER A O 1
ATOM 774 N N . VAL A 1 92 ? 3.072 -6.871 -1.805 1 94.5 92 VAL A N 1
ATOM 775 C CA . VAL A 1 92 ? 3.043 -5.816 -0.799 1 94.5 92 VAL A CA 1
ATOM 776 C C . VAL A 1 92 ? 4.059 -6.117 0.299 1 94.5 92 VAL A C 1
ATOM 778 O O . VAL A 1 92 ? 4.883 -5.262 0.642 1 94.5 92 VAL A O 1
ATOM 781 N N . GLN A 1 93 ? 4.125 -7.297 0.806 1 92.62 93 GLN A N 1
ATOM 782 C CA . GLN A 1 93 ? 4.941 -7.707 1.943 1 92.62 93 GLN A CA 1
ATOM 783 C C . GLN A 1 93 ? 6.426 -7.582 1.626 1 92.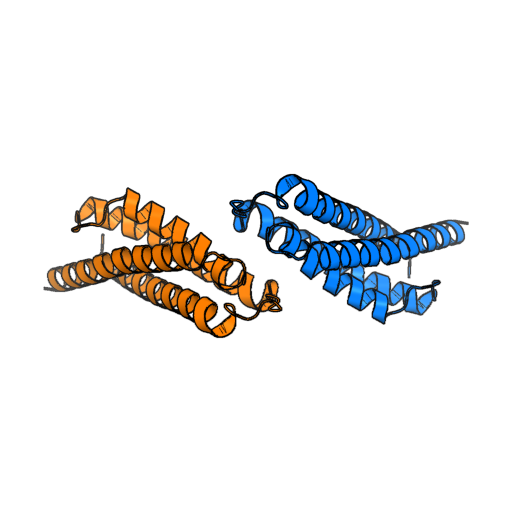62 93 GLN A C 1
ATOM 785 O O . GLN A 1 93 ? 7.246 -7.375 2.525 1 92.62 93 GLN A O 1
ATOM 790 N N . SER A 1 94 ? 6.758 -7.598 0.378 1 96.06 94 SER A N 1
ATOM 791 C CA . SER A 1 94 ? 8.156 -7.523 -0.039 1 96.06 94 SER A CA 1
ATOM 792 C C . SER A 1 94 ? 8.758 -6.164 0.294 1 96.06 94 SER A C 1
ATOM 794 O O . SER A 1 94 ? 9.977 -5.988 0.232 1 96.06 94 SER A O 1
ATOM 796 N N . PHE A 1 95 ? 7.988 -5.203 0.752 1 93.5 95 PHE A N 1
ATOM 797 C CA . PHE A 1 95 ? 8.453 -3.85 1.025 1 93.5 95 PHE A CA 1
ATOM 798 C C . PHE A 1 95 ? 8.422 -3.559 2.521 1 93.5 95 PHE A C 1
ATOM 800 O O . PHE A 1 95 ? 8.781 -2.463 2.953 1 93.5 95 PHE A O 1
ATOM 807 N N . PHE A 1 96 ? 8.047 -4.453 3.322 1 87.5 96 PHE A N 1
ATOM 808 C CA . PHE A 1 96 ? 7.895 -4.172 4.746 1 87.5 96 PHE A CA 1
ATOM 809 C C . PHE A 1 96 ? 8.836 -5.035 5.574 1 87.5 96 PHE A C 1
ATOM 811 O O . PHE A 1 96 ? 8.797 -6.266 5.488 1 87.5 96 PHE A O 1
ATOM 818 N N . PRO A 1 97 ? 9.633 -4.406 6.375 1 85.88 97 PRO A N 1
ATOM 819 C CA . PRO A 1 97 ? 10.703 -5.105 7.094 1 85.88 97 PRO A CA 1
ATOM 820 C C . PRO A 1 97 ? 10.172 -6.07 8.148 1 85.88 97 PRO A C 1
ATOM 822 O O . PRO A 1 97 ? 10.859 -7.027 8.516 1 85.88 97 PRO A O 1
ATOM 825 N N . LYS A 1 98 ? 9.047 -5.93 8.633 1 78.94 98 LYS A N 1
ATOM 826 C CA . LYS A 1 98 ? 8.531 -6.773 9.711 1 78.94 98 LYS A CA 1
ATOM 827 C C . LYS A 1 98 ? 7.773 -7.973 9.156 1 78.94 98 LYS A C 1
ATOM 829 O O . LYS A 1 98 ? 7.074 -8.672 9.891 1 78.94 98 LYS A O 1
ATOM 834 N N . THR A 1 99 ? 7.871 -8.211 7.91 1 84.88 99 THR A N 1
ATOM 835 C CA . THR A 1 99 ? 7.348 -9.422 7.289 1 84.88 99 THR A CA 1
ATOM 836 C C . THR A 1 99 ? 8.125 -10.648 7.758 1 84.88 99 THR A C 1
ATOM 838 O O . THR A 1 99 ? 9.359 -10.633 7.773 1 84.88 99 THR A O 1
ATOM 841 N N . GLY A 1 100 ? 7.484 -11.695 8.242 1 84.12 100 GLY A N 1
ATOM 842 C CA . GLY A 1 100 ? 8.133 -12.938 8.633 1 84.12 100 GLY A CA 1
ATOM 843 C C . GLY A 1 100 ? 8.844 -13.625 7.484 1 84.12 100 GLY A C 1
ATOM 844 O O . GLY A 1 100 ? 8.211 -14.023 6.508 1 84.12 100 GLY A O 1
ATOM 845 N N . LYS A 1 101 ? 10.102 -13.797 7.66 1 92.12 101 LYS A N 1
ATOM 846 C CA . LYS A 1 101 ? 10.945 -14.328 6.586 1 92.12 101 LYS A CA 1
ATOM 847 C C . LYS A 1 101 ? 10.531 -15.75 6.215 1 92.12 101 LYS A C 1
ATOM 849 O O . LYS A 1 101 ? 10.375 -16.062 5.031 1 92.12 101 LYS A O 1
ATOM 854 N N . LYS A 1 102 ? 10.289 -16.516 7.152 1 94.88 102 LYS A N 1
ATOM 855 C CA . LYS A 1 102 ? 9.992 -17.906 6.891 1 94.88 102 LYS A CA 1
ATOM 856 C C . LYS A 1 102 ? 8.727 -18.062 6.047 1 94.88 102 LYS A C 1
ATOM 858 O O . LYS A 1 102 ? 8.758 -18.672 4.98 1 94.88 102 LYS A O 1
ATOM 863 N N . ARG A 1 103 ? 7.691 -17.5 6.551 1 91.44 103 ARG A N 1
ATOM 864 C CA . ARG A 1 103 ? 6.418 -17.594 5.848 1 91.44 103 ARG A CA 1
ATOM 865 C C . ARG A 1 103 ? 6.512 -16.953 4.465 1 91.44 103 ARG A C 1
ATOM 867 O O . ARG A 1 103 ? 5.945 -17.469 3.498 1 91.44 103 ARG A O 1
ATOM 874 N N . PHE A 1 104 ? 7.223 -15.836 4.395 1 95.62 104 PHE A N 1
ATOM 875 C CA . PHE A 1 104 ? 7.391 -15.133 3.133 1 95.62 104 PHE A CA 1
ATOM 876 C C . PHE A 1 104 ? 8.102 -16.016 2.109 1 95.62 104 PHE A C 1
ATOM 878 O O . PHE A 1 104 ? 7.625 -16.172 0.982 1 95.62 104 PHE A O 1
ATOM 885 N N . VAL A 1 105 ? 9.141 -16.672 2.498 1 97.75 105 VAL A N 1
ATOM 886 C CA . VAL A 1 105 ? 9.93 -17.5 1.604 1 97.75 105 VAL A CA 1
ATOM 887 C C . VAL A 1 105 ? 9.133 -18.734 1.197 1 97.75 105 VAL A C 1
ATOM 889 O O . VAL A 1 105 ? 9.195 -19.172 0.045 1 97.75 105 VAL A O 1
ATOM 892 N N . GLU A 1 106 ? 8.352 -19.25 2.076 1 97.75 106 GLU A N 1
ATOM 893 C CA . GLU A 1 106 ? 7.484 -20.391 1.761 1 97.75 106 GLU A CA 1
ATOM 894 C C . GLU A 1 106 ? 6.465 -20.016 0.686 1 97.75 106 GLU A C 1
ATOM 896 O O . GLU A 1 106 ? 6.199 -20.812 -0.221 1 97.75 106 GLU A O 1
ATOM 901 N N . MET A 1 107 ? 5.914 -18.812 0.853 1 97.81 107 MET A N 1
ATOM 902 C CA . MET A 1 107 ? 4.961 -18.359 -0.155 1 97.81 107 MET A CA 1
ATOM 903 C C . MET A 1 107 ? 5.641 -18.188 -1.51 1 97.81 107 MET A C 1
ATOM 905 O O . MET A 1 107 ? 5.098 -18.609 -2.535 1 97.81 107 MET A O 1
ATOM 909 N N . ILE A 1 108 ? 6.867 -17.609 -1.499 1 98.81 108 ILE A N 1
ATOM 910 C CA . ILE A 1 108 ? 7.641 -17.406 -2.719 1 98.81 108 ILE A CA 1
ATOM 911 C C . ILE A 1 108 ? 7.871 -18.75 -3.408 1 98.81 108 ILE A C 1
ATOM 913 O O . ILE A 1 108 ? 7.664 -18.875 -4.617 1 98.81 108 ILE A O 1
ATOM 917 N N . LYS A 1 109 ? 8.234 -19.688 -2.676 1 98.62 109 LYS A N 1
ATOM 918 C CA . LYS A 1 109 ? 8.531 -21.016 -3.225 1 98.62 109 LYS A CA 1
ATOM 919 C C . LYS A 1 109 ? 7.277 -21.672 -3.785 1 98.62 109 LYS A C 1
ATOM 921 O O . LYS A 1 109 ? 7.316 -22.297 -4.844 1 98.62 109 LYS A O 1
ATOM 926 N N . SER A 1 110 ? 6.234 -21.578 -3.039 1 98.19 110 SER A N 1
ATOM 927 C CA . SER A 1 110 ? 4.965 -22.141 -3.482 1 98.19 110 SER A CA 1
ATOM 928 C C . SER A 1 110 ? 4.523 -21.547 -4.812 1 98.19 110 SER A C 1
ATOM 930 O O . SER A 1 110 ? 4.133 -22.266 -5.73 1 98.19 110 SER A O 1
ATOM 932 N N . ILE A 1 111 ? 4.562 -20.25 -4.871 1 98.81 111 ILE A N 1
ATOM 933 C CA . ILE A 1 111 ? 4.203 -19.547 -6.094 1 98.81 111 ILE A CA 1
ATOM 934 C C . ILE A 1 111 ? 5.086 -20.016 -7.246 1 98.81 111 ILE A C 1
ATOM 936 O O . ILE A 1 111 ? 4.586 -20.375 -8.312 1 98.81 111 ILE A O 1
ATOM 940 N N . ASP A 1 112 ? 6.414 -20.031 -7.004 1 98.62 112 ASP A N 1
ATOM 941 C CA . ASP A 1 112 ? 7.379 -20.375 -8.039 1 98.62 112 ASP A CA 1
ATOM 942 C C . ASP A 1 112 ? 7.133 -21.797 -8.562 1 98.62 112 ASP A C 1
ATOM 944 O O . ASP A 1 112 ? 7.184 -22.031 -9.766 1 98.62 112 ASP A O 1
ATOM 948 N N . PHE A 1 113 ? 6.863 -22.656 -7.703 1 98.38 113 PHE A N 1
ATOM 949 C CA . PHE A 1 113 ? 6.633 -24.047 -8.07 1 98.38 113 PHE A CA 1
ATOM 950 C C . PHE A 1 113 ? 5.445 -24.172 -9.016 1 98.38 113 PHE A C 1
ATOM 952 O O . PHE A 1 113 ? 5.543 -24.812 -10.062 1 98.38 113 PHE A O 1
ATOM 959 N N . ILE A 1 114 ? 4.34 -23.625 -8.625 1 98.62 114 ILE A N 1
ATOM 960 C CA . ILE A 1 114 ? 3.121 -23.75 -9.422 1 98.62 114 ILE A CA 1
ATOM 961 C C . ILE A 1 114 ? 3.316 -23.078 -10.773 1 98.62 114 ILE A C 1
ATOM 963 O O . ILE A 1 114 ? 2.934 -23.625 -11.812 1 98.62 114 ILE A O 1
ATOM 967 N N . LEU A 1 115 ? 3.914 -21.828 -10.789 1 98.69 115 LEU A N 1
ATOM 968 C CA . LEU A 1 115 ? 4.125 -21.109 -12.039 1 98.69 115 LEU A CA 1
ATOM 969 C C . LEU A 1 115 ? 5.094 -21.875 -12.945 1 98.69 115 LEU A C 1
ATOM 971 O O . LEU A 1 115 ? 4.902 -21.922 -14.156 1 98.69 115 LEU A O 1
ATOM 975 N N . GLU A 1 116 ? 6.117 -22.438 -12.383 1 98.12 116 GLU A N 1
ATOM 976 C CA . GLU A 1 116 ? 7.078 -23.219 -13.164 1 98.12 116 GLU A CA 1
ATOM 977 C C . GLU A 1 116 ? 6.422 -24.438 -13.781 1 98.12 116 GLU A C 1
ATOM 979 O O . GLU A 1 116 ? 6.645 -24.75 -14.953 1 98.12 116 GLU A O 1
ATOM 984 N N . GLN A 1 117 ? 5.676 -25.188 -12.961 1 97.56 117 GLN A N 1
ATOM 985 C CA . GLN A 1 117 ? 4.969 -26.359 -13.461 1 97.56 117 GLN A CA 1
ATOM 986 C C . GLN A 1 117 ? 4.055 -26 -14.633 1 97.56 117 GLN A C 1
ATOM 988 O O . GLN A 1 117 ? 4.043 -26.688 -15.648 1 97.56 117 GLN A O 1
ATOM 993 N N . LEU A 1 118 ? 3.32 -24.938 -14.477 1 98 118 LEU A N 1
ATOM 994 C CA . LEU A 1 118 ? 2.389 -24.516 -15.516 1 98 118 LEU A CA 1
ATOM 995 C C . LEU A 1 118 ? 3.139 -24.078 -16.766 1 98 118 LEU A C 1
ATOM 997 O O . LEU A 1 118 ? 2.74 -24.406 -17.891 1 98 118 LEU A O 1
ATOM 1001 N N . GLU A 1 119 ? 4.172 -23.266 -16.578 1 97.56 119 GLU A N 1
ATOM 1002 C CA . GLU A 1 119 ? 4.934 -22.766 -17.719 1 97.56 119 GLU A CA 1
ATOM 1003 C C . GLU A 1 119 ? 5.484 -23.922 -18.562 1 97.56 119 GLU A C 1
ATOM 1005 O O . GLU A 1 119 ? 5.398 -23.891 -19.781 1 97.56 119 GLU A O 1
ATOM 1010 N N . GLU A 1 120 ? 6.004 -24.922 -17.938 1 96.75 120 GLU A N 1
ATOM 1011 C CA . GLU A 1 120 ? 6.574 -26.062 -18.641 1 96.75 120 GLU A CA 1
ATOM 1012 C C . GLU A 1 120 ? 5.5 -26.828 -19.406 1 96.75 120 GLU A C 1
ATOM 1014 O O . GLU A 1 120 ? 5.699 -27.203 -20.578 1 96.75 120 GLU A O 1
ATOM 1019 N N . GLN A 1 121 ? 4.402 -27.047 -18.781 1 96.94 121 GLN A N 1
ATOM 1020 C CA . GLN A 1 121 ? 3.35 -27.844 -19.391 1 96.94 121 GLN A CA 1
ATOM 1021 C C . GLN A 1 121 ? 2.67 -27.094 -20.531 1 96.94 121 GLN A C 1
ATOM 1023 O O . GLN A 1 121 ? 2.305 -27.688 -21.547 1 96.94 121 GLN A O 1
ATOM 1028 N N . VAL A 1 122 ? 2.547 -25.781 -20.359 1 97.5 122 VAL A N 1
ATOM 1029 C CA . VAL A 1 122 ? 1.991 -24.938 -21.422 1 97.5 122 VAL A CA 1
ATOM 1030 C C . VAL A 1 122 ? 2.938 -24.938 -22.609 1 97.5 122 VAL A C 1
ATOM 1032 O O . VAL A 1 122 ? 2.494 -24.984 -23.766 1 97.5 122 VAL A O 1
ATOM 1035 N N . ARG A 1 123 ? 4.207 -24.859 -22.328 1 95.38 123 ARG A N 1
ATOM 1036 C CA . ARG A 1 123 ? 5.211 -24.875 -23.391 1 95.38 123 ARG A CA 1
ATOM 1037 C C . ARG A 1 123 ? 5.137 -26.156 -24.188 1 95.38 123 ARG A C 1
ATOM 1039 O O . ARG A 1 123 ? 5.223 -26.141 -25.422 1 95.38 123 ARG A O 1
ATOM 1046 N N . VAL A 1 124 ? 4.91 -27.281 -23.547 1 94.31 124 VAL A N 1
ATOM 1047 C CA . VAL A 1 124 ? 4.812 -28.578 -24.203 1 94.31 124 VAL A CA 1
ATOM 1048 C C . VAL A 1 124 ? 3.531 -28.656 -25.016 1 94.31 124 VAL A C 1
ATOM 1050 O O . VAL A 1 124 ? 3.541 -29.156 -26.156 1 94.31 124 VAL A O 1
ATOM 1053 N N . THR A 1 125 ? 2.451 -28.141 -24.438 1 95 125 THR A N 1
ATOM 1054 C CA . THR A 1 125 ? 1.167 -28.141 -25.125 1 95 125 THR A CA 1
ATOM 1055 C C . THR A 1 125 ? 1.247 -27.328 -26.406 1 95 125 THR A C 1
ATOM 1057 O O . THR A 1 125 ? 0.721 -27.734 -27.453 1 95 125 THR A O 1
ATOM 1060 N N . ARG A 1 126 ? 1.875 -26.219 -26.312 1 91.69 126 ARG A N 1
ATOM 1061 C CA . ARG A 1 126 ? 2.008 -25.312 -27.453 1 91.69 126 ARG A CA 1
ATOM 1062 C C . ARG A 1 126 ? 2.855 -25.953 -28.547 1 91.69 126 ARG A C 1
ATOM 1064 O O . ARG A 1 126 ? 2.555 -25.812 -29.734 1 91.69 126 ARG A O 1
ATOM 1071 N N . LYS A 1 127 ? 3.904 -26.672 -28.234 1 89.44 127 LYS A N 1
ATOM 1072 C CA . LYS A 1 127 ? 4.762 -27.344 -29.203 1 89.44 127 LYS A CA 1
ATOM 1073 C C . LYS A 1 127 ? 4.031 -28.516 -29.859 1 89.44 127 LYS A C 1
ATOM 1075 O O . LYS A 1 127 ? 4.258 -28.812 -31.031 1 89.44 127 LYS A O 1
ATOM 1080 N N . GLY A 1 128 ? 3.271 -29.203 -29.047 1 80.44 128 GLY A N 1
ATOM 1081 C CA . GLY A 1 128 ? 2.496 -30.297 -29.609 1 80.44 128 GLY A CA 1
ATOM 1082 C C . GLY A 1 128 ? 1.41 -29.844 -30.562 1 80.44 128 GLY A C 1
ATOM 1083 O O . GLY A 1 128 ? 1.039 -30.562 -31.484 1 80.44 128 GLY A O 1
ATOM 1084 N N . LYS A 1 129 ? 0.81 -28.719 -30.453 1 69.38 129 LYS A N 1
ATOM 1085 C CA . LYS A 1 129 ? -0.21 -28.188 -31.344 1 69.38 129 LYS A CA 1
ATOM 1086 C C . LYS A 1 129 ? 0.422 -27.562 -32.594 1 69.38 129 LYS A C 1
ATOM 1088 O O . LYS A 1 129 ? -0.234 -27.422 -33.625 1 69.38 129 LYS A O 1
ATOM 1093 N N . ALA A 1 130 ? 1.565 -27.016 -32.5 1 65.62 130 ALA A N 1
ATOM 1094 C CA . ALA A 1 130 ? 2.248 -26.422 -33.656 1 65.62 130 ALA A CA 1
ATOM 1095 C C . ALA A 1 130 ? 2.586 -27.469 -34.688 1 65.62 130 ALA A C 1
ATOM 1097 O O . ALA A 1 130 ? 2.793 -27.156 -35.875 1 65.62 130 ALA A O 1
ATOM 1098 N N . HIS A 1 131 ? 2.584 -28.766 -34.375 1 52.09 131 HIS A N 1
ATOM 1099 C CA . HIS A 1 131 ? 2.807 -29.797 -35.406 1 52.09 131 HIS A CA 1
ATOM 1100 C C . HIS A 1 131 ? 1.489 -30.406 -35.844 1 52.09 131 HIS A C 1
ATOM 1102 O O . HIS A 1 131 ? 0.568 -30.578 -35.062 1 52.09 131 HIS A O 1
ATOM 1108 N N . MET B 1 1 ? -7 35.062 -1.614 1 93.25 1 MET B N 1
ATOM 1109 C CA . MET B 1 1 ? -7.922 33.938 -1.562 1 93.25 1 MET B CA 1
ATOM 1110 C C . MET B 1 1 ? -9.359 34.406 -1.411 1 93.25 1 MET B C 1
ATOM 1112 O O . MET B 1 1 ? -9.633 35.344 -0.65 1 93.25 1 MET B O 1
ATOM 1116 N N . ASN B 1 2 ? -10.219 33.75 -2.178 1 92.94 2 ASN B N 1
ATOM 1117 C CA . ASN B 1 2 ? -11.625 34.125 -2.07 1 92.94 2 ASN B CA 1
ATOM 1118 C C . ASN B 1 2 ? -12.359 33.25 -1.062 1 92.94 2 ASN B C 1
ATOM 1120 O O . ASN B 1 2 ? -11.758 32.375 -0.438 1 92.94 2 ASN B O 1
ATOM 1124 N N . ARG B 1 3 ? -13.578 33.562 -0.883 1 92.06 3 ARG B N 1
ATOM 1125 C CA . ARG B 1 3 ? -14.391 32.875 0.115 1 92.06 3 ARG B CA 1
ATOM 1126 C C . ARG B 1 3 ? -14.477 31.375 -0.176 1 92.06 3 ARG B C 1
ATOM 1128 O O . ARG B 1 3 ? -14.422 30.562 0.743 1 92.06 3 ARG B O 1
ATOM 1135 N N . GLU B 1 4 ? -14.594 31.016 -1.407 1 94.31 4 GLU B N 1
ATOM 1136 C CA . GLU B 1 4 ? -14.688 29.609 -1.804 1 94.31 4 GLU B CA 1
ATOM 1137 C C . GLU B 1 4 ? -13.398 28.859 -1.486 1 94.31 4 GLU B C 1
ATOM 1139 O O . GLU B 1 4 ? -13.43 27.703 -1.069 1 94.31 4 GLU B O 1
ATOM 1144 N N . ASP B 1 5 ? -12.328 29.547 -1.724 1 96.38 5 ASP B N 1
ATOM 1145 C CA . ASP B 1 5 ? -11.023 28.969 -1.398 1 96.38 5 ASP B CA 1
ATOM 1146 C C . ASP B 1 5 ? -10.914 28.672 0.097 1 96.38 5 ASP B C 1
ATOM 1148 O O . ASP B 1 5 ? -10.438 27.609 0.498 1 96.38 5 ASP B O 1
ATOM 1152 N N . LEU B 1 6 ? -11.312 29.641 0.851 1 97.06 6 LEU B N 1
ATOM 1153 C CA . LEU B 1 6 ? -11.227 29.516 2.301 1 97.06 6 LEU B CA 1
ATOM 1154 C C . LEU B 1 6 ? -12.133 28.406 2.807 1 97.06 6 LEU B C 1
ATOM 1156 O O . LEU B 1 6 ? -11.766 27.656 3.711 1 97.06 6 LEU B O 1
ATOM 1160 N N . GLU B 1 7 ? -13.281 28.312 2.219 1 96.75 7 GLU B N 1
ATOM 1161 C CA . GLU B 1 7 ? -14.219 27.25 2.596 1 96.75 7 GLU B CA 1
ATOM 1162 C C . GLU B 1 7 ? -13.664 25.875 2.248 1 96.75 7 GLU B C 1
ATOM 1164 O O . GLU B 1 7 ? -13.805 24.922 3.027 1 96.75 7 GLU B O 1
ATOM 1169 N N . GLN B 1 8 ? -13.102 25.781 1.09 1 98.06 8 GLN B N 1
ATOM 1170 C CA . GLN B 1 8 ? -12.516 24.516 0.649 1 98.06 8 GLN B CA 1
ATOM 1171 C C . GLN B 1 8 ? -11.336 24.125 1.536 1 98.06 8 GLN B C 1
ATOM 1173 O O . GLN B 1 8 ? -11.172 22.953 1.872 1 98.06 8 GLN B O 1
ATOM 1178 N N . LEU B 1 9 ? -10.547 25.078 1.868 1 98.56 9 LEU B N 1
ATOM 1179 C CA . LEU B 1 9 ? -9.414 24.828 2.752 1 98.56 9 LEU B CA 1
ATOM 1180 C C . LEU B 1 9 ? -9.883 24.312 4.109 1 98.56 9 LEU B C 1
ATOM 1182 O O . LEU B 1 9 ? -9.328 23.359 4.641 1 98.56 9 LEU B O 1
ATOM 1186 N N . GLU B 1 10 ? -10.859 24.953 4.645 1 98.12 10 GLU B N 1
ATOM 1187 C CA . GLU B 1 10 ? -11.398 24.531 5.934 1 98.12 10 GLU B CA 1
ATOM 1188 C C . GLU B 1 10 ? -11.961 23.109 5.859 1 98.12 10 GLU B C 1
ATOM 1190 O O . GLU B 1 10 ? -11.719 22.297 6.746 1 98.12 10 GLU B O 1
ATOM 1195 N N . LYS B 1 11 ? -12.719 22.844 4.793 1 98.38 11 LYS B N 1
ATOM 1196 C CA . LYS B 1 11 ? -13.328 21.531 4.602 1 98.38 11 LYS B CA 1
ATOM 1197 C C . LYS B 1 11 ? -12.266 20.453 4.465 1 98.38 11 LYS B C 1
ATOM 1199 O O . LYS B 1 11 ? -12.359 19.406 5.109 1 98.38 11 LYS B O 1
ATOM 1204 N N . LEU B 1 12 ? -11.312 20.672 3.637 1 98.81 12 LEU B N 1
ATOM 1205 C CA . LEU B 1 12 ? -10.234 19.703 3.434 1 98.81 12 LEU B CA 1
ATOM 1206 C C . LEU B 1 12 ? -9.453 19.484 4.723 1 98.81 12 LEU B C 1
ATOM 1208 O O . LEU B 1 12 ? -9.062 18.359 5.035 1 98.81 12 LEU B O 1
ATOM 1212 N N . THR B 1 13 ? -9.203 20.578 5.461 1 98.81 13 THR B N 1
ATOM 1213 C CA . THR B 1 13 ? -8.484 20.453 6.723 1 98.81 13 THR B CA 1
ATOM 1214 C C . THR B 1 13 ? -9.234 19.562 7.699 1 98.81 13 THR B C 1
ATOM 1216 O O . THR B 1 13 ? -8.641 18.672 8.328 1 98.81 13 THR B O 1
ATOM 1219 N N . SER B 1 14 ? -10.484 19.734 7.762 1 98.69 14 SER B N 1
ATOM 1220 C CA . SER B 1 14 ? -11.32 18.938 8.648 1 98.69 14 SER B CA 1
ATOM 1221 C C . SER B 1 14 ? -11.328 17.469 8.234 1 98.69 14 SER B C 1
ATOM 1223 O O . SER B 1 14 ? -11.281 16.578 9.086 1 98.69 14 SER B O 1
ATOM 1225 N N . GLN B 1 15 ? -11.445 17.234 6.98 1 98.81 15 GLN B N 1
ATOM 1226 C CA . GLN B 1 15 ? -11.445 15.867 6.469 1 98.81 15 GLN B CA 1
ATOM 1227 C C . GLN B 1 15 ? -10.117 15.172 6.746 1 98.81 15 GLN B C 1
ATOM 1229 O O . GLN B 1 15 ? -10.094 13.992 7.109 1 98.81 15 GLN B O 1
ATOM 1234 N N . LEU B 1 16 ? -9.031 15.852 6.566 1 98.94 16 LEU B N 1
ATOM 1235 C CA . LEU B 1 16 ? -7.711 15.289 6.824 1 98.94 16 LEU B CA 1
ATOM 1236 C C . LEU B 1 16 ? -7.523 15.008 8.312 1 98.94 16 LEU B C 1
ATOM 1238 O O . LEU B 1 16 ? -6.887 14.016 8.688 1 98.94 16 LEU B O 1
ATOM 1242 N N . ARG B 1 17 ? -8.055 15.875 9.164 1 98.81 17 ARG B N 1
ATOM 1243 C CA . ARG B 1 17 ? -8.023 15.609 10.602 1 98.81 17 ARG B CA 1
ATOM 1244 C C . ARG B 1 17 ? -8.781 14.328 10.945 1 98.81 17 ARG B C 1
ATOM 1246 O O . ARG B 1 17 ? -8.328 13.531 11.766 1 98.81 17 ARG B O 1
ATOM 1253 N N . LYS B 1 18 ? -9.938 14.188 10.344 1 98.81 18 LYS B N 1
ATOM 1254 C CA . LYS B 1 18 ? -10.719 12.969 10.555 1 98.81 18 LYS B CA 1
ATOM 1255 C C . LYS B 1 18 ? -9.938 11.734 10.117 1 98.81 18 LYS B C 1
ATOM 1257 O O . LYS B 1 18 ? -9.922 10.727 10.82 1 98.81 18 LYS B O 1
ATOM 1262 N N . GLN B 1 19 ? -9.305 11.789 8.992 1 98.88 19 GLN B N 1
ATOM 1263 C CA . GLN B 1 19 ? -8.547 10.656 8.477 1 98.88 19 GLN B CA 1
ATOM 1264 C C . GLN B 1 19 ? -7.316 10.375 9.344 1 98.88 19 GLN B C 1
ATOM 1266 O O . GLN B 1 19 ? -6.93 9.219 9.531 1 98.88 19 GLN B O 1
ATOM 1271 N N . ASN B 1 20 ? -6.668 11.461 9.828 1 98.88 20 ASN B N 1
ATOM 1272 C CA . ASN B 1 20 ? -5.57 11.312 10.781 1 98.88 20 ASN B CA 1
ATOM 1273 C C . ASN B 1 20 ? -6.004 10.539 12.023 1 98.88 20 ASN B C 1
ATOM 1275 O O . ASN B 1 20 ? -5.297 9.641 12.477 1 98.88 20 ASN B O 1
ATOM 1279 N N . ASN B 1 21 ? -7.148 10.875 12.492 1 98.69 21 ASN B N 1
ATOM 1280 C CA . ASN B 1 21 ? -7.715 10.195 13.656 1 98.69 21 ASN B CA 1
ATOM 1281 C C . ASN B 1 21 ? -8.078 8.75 13.336 1 98.69 21 ASN B C 1
ATOM 1283 O O . ASN B 1 21 ? -7.895 7.863 14.164 1 98.69 21 ASN B O 1
ATOM 1287 N N . GLU B 1 22 ? -8.656 8.523 12.195 1 98.69 22 GLU B N 1
ATOM 1288 C CA . GLU B 1 22 ? -8.977 7.168 11.75 1 98.69 22 GLU B CA 1
ATOM 1289 C C . GLU B 1 22 ? -7.723 6.297 11.695 1 98.69 22 GLU B C 1
ATOM 1291 O O . GLU B 1 22 ? -7.746 5.141 12.117 1 98.69 22 GLU B O 1
ATOM 1296 N N . ALA B 1 23 ? -6.672 6.848 11.109 1 98.5 23 ALA B N 1
ATOM 1297 C CA . ALA B 1 23 ? -5.406 6.125 11.047 1 98.5 23 ALA B CA 1
ATOM 1298 C C . ALA B 1 23 ? -4.91 5.758 12.445 1 98.5 23 ALA B C 1
ATOM 1300 O O . ALA B 1 23 ? -4.5 4.621 12.68 1 98.5 23 ALA B O 1
ATOM 1301 N N . TYR B 1 24 ? -4.973 6.711 13.367 1 98.44 24 TYR B N 1
ATOM 1302 C CA . TYR B 1 24 ? -4.559 6.496 14.75 1 98.44 24 TYR B CA 1
ATOM 1303 C C . TYR B 1 24 ? -5.348 5.355 15.383 1 98.44 24 TYR B C 1
ATOM 1305 O O . TYR B 1 24 ? -4.762 4.426 15.945 1 98.44 24 TYR B O 1
ATOM 1313 N N . HIS B 1 25 ? -6.586 5.395 15.266 1 98.06 25 HIS B N 1
ATOM 1314 C CA . HIS B 1 25 ? -7.441 4.414 15.93 1 98.06 25 HIS B CA 1
ATOM 1315 C C . HIS B 1 25 ? -7.285 3.033 15.305 1 98.06 25 HIS B C 1
ATOM 1317 O O . HIS B 1 25 ? -7.273 2.023 16.016 1 98.06 25 HIS B O 1
ATOM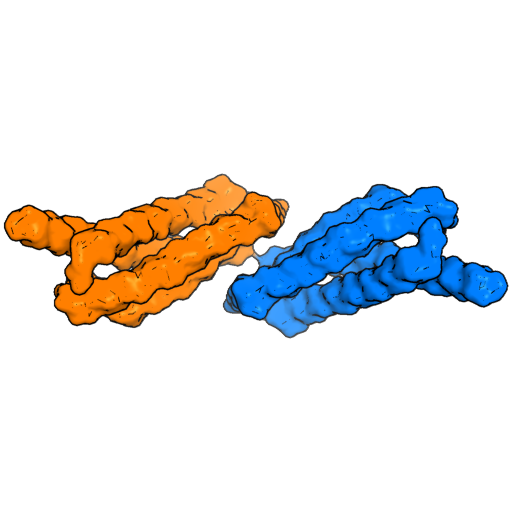 1323 N N . HIS B 1 26 ? -7.266 3.012 14.008 1 97.31 26 HIS B N 1
ATOM 1324 C CA . HIS B 1 26 ? -7.086 1.73 13.336 1 97.31 26 HIS B CA 1
ATOM 1325 C C . HIS B 1 26 ? -5.797 1.049 13.781 1 97.31 26 HIS B C 1
ATOM 1327 O O . HIS B 1 26 ? -5.793 -0.149 14.07 1 97.31 26 HIS B O 1
ATOM 1333 N N . TYR B 1 27 ? -4.742 1.829 13.789 1 96.75 27 TYR B N 1
ATOM 1334 C CA . TYR B 1 27 ? -3.451 1.279 14.188 1 96.75 27 TYR B CA 1
ATOM 1335 C C . TYR B 1 27 ? -3.488 0.801 15.633 1 96.75 27 TYR B C 1
ATOM 1337 O O . TYR B 1 27 ? -3.084 -0.325 15.93 1 96.75 27 TYR B O 1
ATOM 1345 N N . ILE B 1 28 ? -4.023 1.608 16.547 1 96.38 28 ILE B N 1
ATOM 1346 C CA . ILE B 1 28 ? -3.953 1.365 17.984 1 96.38 28 ILE B CA 1
ATOM 1347 C C . ILE B 1 28 ? -4.902 0.231 18.359 1 96.38 28 ILE B C 1
ATOM 1349 O O . ILE B 1 28 ? -4.555 -0.636 19.172 1 96.38 28 ILE B O 1
ATOM 1353 N N . HIS B 1 29 ? -6.023 0.14 17.719 1 95.19 29 HIS B N 1
ATOM 1354 C CA . HIS B 1 29 ? -7.059 -0.751 18.234 1 95.19 29 HIS B CA 1
ATOM 1355 C C . HIS B 1 29 ? -7.195 -1.994 17.359 1 95.19 29 HIS B C 1
ATOM 1357 O O . HIS B 1 29 ? -7.762 -3.002 17.797 1 95.19 29 HIS B O 1
ATOM 1363 N N . THR B 1 30 ? -6.75 -2.004 16.141 1 93.06 30 THR B N 1
ATOM 1364 C CA . THR B 1 30 ? -6.973 -3.123 15.242 1 93.06 30 THR B CA 1
ATOM 1365 C C . THR B 1 30 ? -5.648 -3.779 14.852 1 93.06 30 THR B C 1
ATOM 1367 O O . THR B 1 30 ? -5.543 -5.008 14.82 1 93.06 30 THR B O 1
ATOM 1370 N N . VAL B 1 31 ? -4.723 -2.994 14.578 1 92.19 31 VAL B N 1
ATOM 1371 C CA . VAL B 1 31 ? -3.514 -3.506 13.945 1 92.19 31 VAL B CA 1
ATOM 1372 C C . VAL B 1 31 ? -2.473 -3.848 15.008 1 92.19 31 VAL B C 1
ATOM 1374 O O . VAL B 1 31 ? -1.954 -4.965 15.039 1 92.19 31 VAL B O 1
ATOM 1377 N N . ARG B 1 32 ? -2.461 -2.869 15.906 1 86.88 32 ARG B N 1
ATOM 1378 C CA . ARG B 1 32 ? -1.429 -3.023 16.922 1 86.88 32 ARG B CA 1
ATOM 1379 C C . ARG B 1 32 ? -1.761 -4.172 17.875 1 86.88 32 ARG B C 1
ATOM 1381 O O . ARG B 1 32 ? -2.924 -4.375 18.234 1 86.88 32 ARG B O 1
ATOM 1388 N N . GLY B 1 33 ? -0.957 -4.996 18.188 1 82.88 33 GLY B N 1
ATOM 1389 C CA . GLY B 1 33 ? -1.169 -6.074 19.141 1 82.88 33 GLY B CA 1
ATOM 1390 C C . GLY B 1 33 ? -1.405 -7.418 18.484 1 82.88 33 GLY B C 1
ATOM 1391 O O . GLY B 1 33 ? -1.503 -8.445 19.172 1 82.88 33 GLY B O 1
ATOM 1392 N N . ASP B 1 34 ? -1.864 -7.348 17.219 1 82.69 34 ASP B N 1
ATOM 1393 C CA . ASP B 1 34 ? -2.033 -8.586 16.469 1 82.69 34 ASP B CA 1
ATOM 1394 C C . ASP B 1 34 ? -0.866 -8.812 15.508 1 82.69 34 ASP B C 1
ATOM 1396 O O . ASP B 1 34 ? -0.87 -8.305 14.391 1 82.69 34 ASP B O 1
ATOM 1400 N N . GLU B 1 35 ? -0.011 -9.625 15.922 1 74.75 35 GLU B N 1
ATOM 1401 C CA . GLU B 1 35 ? 1.182 -9.883 15.125 1 74.75 35 GLU B CA 1
ATOM 1402 C C . GLU B 1 35 ? 0.833 -10.633 13.844 1 74.75 35 GLU B C 1
ATOM 1404 O O . GLU B 1 35 ? 1.591 -10.594 12.867 1 74.75 35 GLU B O 1
ATOM 1409 N N . SER B 1 36 ? -0.317 -11.211 13.898 1 77.44 36 SER B N 1
ATOM 1410 C CA . SER B 1 36 ? -0.709 -12.023 12.75 1 77.44 36 SER B CA 1
ATOM 1411 C C . SER B 1 36 ? -1.589 -11.234 11.789 1 77.44 36 SER B C 1
ATOM 1413 O O . SER B 1 36 ? -2.031 -11.758 10.766 1 77.44 36 SER B O 1
ATOM 1415 N N . TYR B 1 37 ? -1.75 -10.016 12.109 1 84.31 37 TYR B N 1
ATOM 1416 C CA . TYR B 1 37 ? -2.594 -9.188 11.258 1 84.31 37 TYR B CA 1
ATOM 1417 C C . TYR B 1 37 ? -2.035 -9.117 9.844 1 84.31 37 TYR B C 1
ATOM 1419 O O . TYR B 1 37 ? -0.841 -8.875 9.648 1 84.31 37 TYR B O 1
ATOM 1427 N N . GLU B 1 38 ? -2.896 -9.344 8.867 1 81.88 38 GLU B N 1
ATOM 1428 C CA . GLU B 1 38 ? -2.561 -9.211 7.453 1 81.88 38 GLU B CA 1
ATOM 1429 C C . GLU B 1 38 ? -3.406 -8.133 6.785 1 81.88 38 GLU B C 1
ATOM 1431 O O . GLU B 1 38 ? -4.621 -8.281 6.648 1 81.88 38 GLU B O 1
ATOM 1436 N N . PRO B 1 39 ? -2.752 -7.129 6.375 1 87.38 39 PRO B N 1
ATOM 1437 C CA . PRO B 1 39 ? -3.527 -6.043 5.773 1 87.38 39 PRO B CA 1
ATOM 1438 C C . PRO B 1 39 ? -4.176 -6.445 4.449 1 87.38 39 PRO B C 1
ATOM 1440 O O . PRO B 1 39 ? -3.584 -7.195 3.67 1 87.38 39 PRO B O 1
ATOM 1443 N N . ASP B 1 40 ? -5.43 -5.996 4.281 1 91.25 40 ASP B N 1
ATOM 1444 C CA . ASP B 1 40 ? -6.074 -6.043 2.971 1 91.25 40 ASP B CA 1
ATOM 1445 C C . ASP B 1 40 ? -5.66 -4.852 2.109 1 91.25 40 ASP B C 1
ATOM 1447 O O . ASP B 1 40 ? -6.262 -3.781 2.193 1 91.25 40 ASP B O 1
ATOM 1451 N N . PHE B 1 41 ? -4.656 -5.047 1.269 1 93.31 41 PHE B N 1
ATOM 1452 C CA . PHE B 1 41 ? -4.039 -3.936 0.55 1 93.31 41 PHE B CA 1
ATOM 1453 C C . PHE B 1 41 ? -5.027 -3.309 -0.426 1 93.31 41 PHE B C 1
ATOM 1455 O O . PHE B 1 41 ? -5.227 -2.094 -0.419 1 93.31 41 PHE B O 1
ATOM 1462 N N . TYR B 1 42 ? -5.754 -4.031 -1.167 1 92.5 42 TYR B N 1
ATOM 1463 C CA . TYR B 1 42 ? -6.602 -3.508 -2.23 1 92.5 42 TYR B CA 1
ATOM 1464 C C . TYR B 1 42 ? -7.965 -3.092 -1.686 1 92.5 42 TYR B C 1
ATOM 1466 O O . TYR B 1 42 ? -8.602 -2.184 -2.223 1 92.5 42 TYR B O 1
ATOM 1474 N N . GLY B 1 43 ? -8.352 -3.707 -0.574 1 94.75 43 GLY B N 1
ATOM 1475 C CA . GLY B 1 43 ? -9.664 -3.414 -0.03 1 94.75 43 GLY B CA 1
ATOM 1476 C C . GLY B 1 43 ? -9.648 -2.342 1.042 1 94.75 43 GLY B C 1
ATOM 1477 O O . GLY B 1 43 ? -10.68 -1.742 1.348 1 94.75 43 GLY B O 1
ATOM 1478 N N . GLN B 1 44 ? -8.453 -2.141 1.605 1 95.62 44 GLN B N 1
ATOM 1479 C CA . GLN B 1 44 ? -8.406 -1.229 2.744 1 95.62 44 GLN B CA 1
ATOM 1480 C C . GLN B 1 44 ? -7.258 -0.234 2.607 1 95.62 44 GLN B C 1
ATOM 1482 O O . GLN B 1 44 ? -7.484 0.975 2.521 1 95.62 44 GLN B O 1
ATOM 1487 N N . VAL B 1 45 ? -6.043 -0.765 2.391 1 95.75 45 VAL B N 1
ATOM 1488 C CA . VAL B 1 45 ? -4.863 0.085 2.477 1 95.75 45 VAL B CA 1
ATOM 1489 C C . VAL B 1 45 ? -4.855 1.085 1.323 1 95.75 45 VAL B C 1
ATOM 1491 O O . VAL B 1 45 ? -4.797 2.297 1.543 1 95.75 45 VAL B O 1
ATOM 1494 N N . LYS B 1 46 ? -4.934 0.561 0.137 1 95.62 46 LYS B N 1
ATOM 1495 C CA . LYS B 1 46 ? -4.828 1.388 -1.062 1 95.62 46 LYS B CA 1
ATOM 1496 C C . LYS B 1 46 ? -5.938 2.438 -1.103 1 95.62 46 LYS B C 1
ATOM 1498 O O . LYS B 1 46 ? -5.672 3.619 -1.328 1 95.62 46 LYS B O 1
ATOM 1503 N N . PRO B 1 47 ? -7.23 2.059 -0.863 1 97.69 47 PRO B N 1
ATOM 1504 C CA . PRO B 1 47 ? -8.281 3.076 -0.91 1 97.69 47 PRO B CA 1
ATOM 1505 C C . PRO B 1 47 ? -8.102 4.16 0.148 1 97.69 47 PRO B C 1
ATOM 1507 O O . PRO B 1 47 ? -8.352 5.34 -0.122 1 97.69 47 PRO B O 1
ATOM 1510 N N . PHE B 1 48 ? -7.707 3.791 1.362 1 98.44 48 PHE B N 1
ATOM 1511 C CA . PHE B 1 48 ? -7.496 4.781 2.412 1 98.44 48 PHE B CA 1
ATOM 1512 C C . PHE B 1 48 ? -6.332 5.703 2.061 1 98.44 48 PHE B C 1
ATOM 1514 O O . PHE B 1 48 ? -6.457 6.926 2.143 1 98.44 48 PHE B O 1
ATOM 1521 N N . ALA B 1 49 ? -5.215 5.117 1.666 1 97.62 49 ALA B N 1
ATOM 1522 C CA . ALA B 1 49 ? -4.035 5.898 1.302 1 97.62 49 ALA B CA 1
ATOM 1523 C C . ALA B 1 49 ? -4.332 6.816 0.118 1 97.62 49 ALA B C 1
ATOM 1525 O O . ALA B 1 49 ? -3.9 7.973 0.097 1 97.62 49 ALA B O 1
ATOM 1526 N N . ASP B 1 50 ? -5.062 6.355 -0.855 1 97.88 50 ASP B N 1
ATOM 1527 C CA . ASP B 1 50 ? -5.438 7.156 -2.018 1 97.88 50 ASP B CA 1
ATOM 1528 C C . ASP B 1 50 ? -6.301 8.352 -1.609 1 97.88 50 ASP B C 1
ATOM 1530 O O . ASP B 1 50 ? -6.141 9.453 -2.139 1 97.88 50 ASP B O 1
ATOM 1534 N N . SER B 1 51 ? -7.207 8.062 -0.735 1 98.69 51 SER B N 1
ATOM 1535 C CA . SER B 1 51 ? -8.094 9.125 -0.268 1 98.69 51 SER B CA 1
ATOM 1536 C C . SER B 1 51 ? -7.309 10.219 0.454 1 98.69 51 SER B C 1
ATOM 1538 O O . SER B 1 51 ? -7.535 11.406 0.22 1 98.69 51 SER B O 1
ATOM 1540 N N . VAL B 1 52 ? -6.43 9.781 1.309 1 98.69 52 VAL B N 1
ATOM 1541 C CA . VAL B 1 52 ? -5.598 10.734 2.035 1 98.69 52 VAL B CA 1
ATOM 1542 C C . VAL B 1 52 ? -4.738 11.531 1.053 1 98.69 52 VAL B C 1
ATOM 1544 O O . VAL B 1 52 ? -4.629 12.75 1.163 1 98.69 52 VAL B O 1
ATOM 1547 N N . LYS B 1 53 ? -4.16 10.898 0.104 1 97.88 53 LYS B N 1
ATOM 1548 C CA . LYS B 1 53 ? -3.305 11.555 -0.88 1 97.88 53 LYS B CA 1
ATOM 1549 C C . LYS B 1 53 ? -4.09 12.562 -1.704 1 97.88 53 LYS B C 1
ATOM 1551 O O . LYS B 1 53 ? -3.629 13.688 -1.918 1 97.88 53 LYS B O 1
ATOM 1556 N N . GLU B 1 54 ? -5.211 12.141 -2.191 1 98.38 54 GLU B N 1
ATOM 1557 C CA . GLU B 1 54 ? -6.043 13.023 -3.002 1 98.38 54 GLU B CA 1
ATOM 1558 C C . GLU B 1 54 ? -6.387 14.305 -2.252 1 98.38 54 GLU B C 1
ATOM 1560 O O . GLU B 1 54 ? -6.234 15.406 -2.789 1 98.38 54 GLU B O 1
ATOM 1565 N N . LYS B 1 55 ? -6.828 14.164 -1.038 1 98.81 55 LYS B N 1
ATOM 1566 C CA . LYS B 1 55 ? -7.195 15.32 -0.228 1 98.81 55 LYS B CA 1
ATOM 1567 C C . LYS B 1 55 ? -5.969 16.156 0.128 1 98.81 55 LYS B C 1
ATOM 1569 O O . LYS B 1 55 ? -6.031 17.391 0.138 1 98.81 55 LYS B O 1
ATOM 1574 N N . SER B 1 56 ? -4.879 15.477 0.429 1 98.75 56 SER B N 1
ATOM 1575 C CA . SER B 1 56 ? -3.639 16.188 0.728 1 98.75 56 SER B CA 1
ATOM 1576 C C . SER B 1 56 ? -3.158 16.984 -0.475 1 98.75 56 SER B C 1
ATOM 1578 O O . SER B 1 56 ? -2.67 18.109 -0.324 1 98.75 56 SER B O 1
ATOM 1580 N N . ASP B 1 57 ? -3.275 16.453 -1.66 1 98.25 57 ASP B N 1
ATOM 1581 C CA . ASP B 1 57 ? -2.846 17.094 -2.893 1 98.25 57 ASP B CA 1
ATOM 1582 C C . ASP B 1 57 ? -3.682 18.344 -3.17 1 98.25 57 ASP B C 1
ATOM 1584 O O . ASP B 1 57 ? -3.176 19.328 -3.719 1 98.25 57 ASP B O 1
ATOM 1588 N N . GLU B 1 58 ? -4.914 18.266 -2.807 1 98.69 58 GLU B N 1
ATOM 1589 C CA . GLU B 1 58 ? -5.789 19.422 -2.969 1 98.69 58 GLU B CA 1
ATOM 1590 C C . GLU B 1 58 ? -5.559 20.453 -1.865 1 98.69 58 GLU B C 1
ATOM 1592 O O . GLU B 1 58 ? -5.621 21.656 -2.111 1 98.69 58 GLU B O 1
ATOM 1597 N N . TRP B 1 59 ? -5.289 19.953 -0.69 1 98.81 59 TRP B N 1
ATOM 1598 C CA . TRP B 1 59 ? -5.141 20.766 0.507 1 98.81 59 TRP B CA 1
ATOM 1599 C C . TRP B 1 59 ? -3.855 21.578 0.453 1 98.81 59 TRP B C 1
ATOM 1601 O O . TRP B 1 59 ? -3.844 22.766 0.813 1 98.81 59 TRP B O 1
ATOM 1611 N N . LYS B 1 60 ? -2.803 21.016 -0.054 1 98.81 60 LYS B N 1
ATOM 1612 C CA . LYS B 1 60 ? -1.46 21.594 0.037 1 98.81 60 LYS B CA 1
ATOM 1613 C C . LYS B 1 60 ? -1.388 22.953 -0.659 1 98.81 60 LYS B C 1
ATOM 1615 O O . LYS B 1 60 ? -0.972 23.938 -0.056 1 98.81 60 LYS B O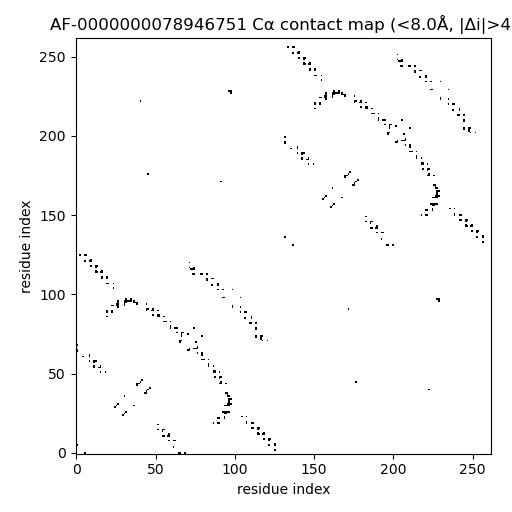 1
ATOM 1620 N N . PRO B 1 61 ? -1.797 23.078 -1.91 1 98.75 61 PRO B N 1
ATOM 1621 C CA . PRO B 1 61 ? -1.685 24.391 -2.559 1 98.75 61 PRO B CA 1
ATOM 1622 C C . PRO B 1 61 ? -2.561 25.453 -1.899 1 98.75 61 PRO B C 1
ATOM 1624 O O . PRO B 1 61 ? -2.176 26.625 -1.837 1 98.75 61 PRO B O 1
ATOM 1627 N N . LEU B 1 62 ? -3.719 25.078 -1.392 1 98.69 62 LEU B N 1
ATOM 1628 C CA . LEU B 1 62 ? -4.586 26.016 -0.69 1 98.69 62 LEU B CA 1
ATOM 1629 C C . LEU B 1 62 ? -3.951 26.469 0.622 1 98.69 62 LEU B C 1
ATOM 1631 O O . LEU B 1 62 ? -3.979 27.656 0.957 1 98.69 62 LEU B O 1
ATOM 1635 N N . ALA B 1 63 ? -3.404 25.547 1.31 1 98.69 63 ALA B N 1
ATOM 1636 C CA . ALA B 1 63 ? -2.76 25.844 2.586 1 98.69 63 ALA B CA 1
ATOM 1637 C C . ALA B 1 63 ? -1.549 26.75 2.393 1 98.69 63 ALA B C 1
ATOM 1639 O O . ALA B 1 63 ? -1.351 27.703 3.15 1 98.69 63 ALA B O 1
ATOM 1640 N N . LEU B 1 64 ? -0.751 26.453 1.381 1 98.69 64 LEU B N 1
ATOM 1641 C CA . LEU B 1 64 ? 0.429 27.266 1.107 1 98.69 64 LEU B CA 1
ATOM 1642 C C . LEU B 1 64 ? 0.035 28.688 0.733 1 98.69 64 LEU B C 1
ATOM 1644 O O . LEU B 1 64 ? 0.69 29.641 1.149 1 98.69 64 LEU B O 1
ATOM 1648 N N . ARG B 1 65 ? -1.008 28.812 -0.047 1 98.31 65 ARG B N 1
ATOM 1649 C CA . ARG B 1 65 ? -1.504 30.156 -0.391 1 98.31 65 ARG B CA 1
ATOM 1650 C C . ARG B 1 65 ? -1.983 30.891 0.851 1 98.31 65 ARG B C 1
ATOM 1652 O O . ARG B 1 65 ? -1.73 32.094 1 1 98.31 65 ARG B O 1
ATOM 1659 N N . TYR B 1 66 ? -2.645 30.188 1.692 1 98.31 66 TYR B N 1
ATOM 1660 C CA . TYR B 1 66 ? -3.146 30.797 2.924 1 98.31 66 TYR B CA 1
ATOM 1661 C C . TYR B 1 66 ? -1.998 31.281 3.799 1 98.31 66 TYR B C 1
ATOM 1663 O O . TYR B 1 66 ? -2.051 32.406 4.336 1 98.31 66 TYR B O 1
ATOM 1671 N N . VAL B 1 67 ? -1.01 30.469 3.936 1 97.88 67 VAL B N 1
ATOM 1672 C CA . VAL B 1 67 ? 0.145 30.781 4.77 1 97.88 67 VAL B CA 1
ATOM 1673 C C . VAL B 1 67 ? 0.859 32 4.211 1 97.88 67 VAL B C 1
ATOM 1675 O O . VAL B 1 67 ? 1.305 32.875 4.973 1 97.88 67 VAL B O 1
ATOM 1678 N N . LYS B 1 68 ? 0.98 32.062 2.947 1 96.94 68 LYS B N 1
ATOM 1679 C CA . LYS B 1 68 ? 1.649 33.188 2.291 1 96.94 68 LYS B CA 1
ATOM 1680 C C . LYS B 1 68 ? 0.853 34.469 2.459 1 96.94 68 LYS B C 1
ATOM 1682 O O . LYS B 1 68 ? 1.427 35.531 2.709 1 96.94 68 LYS B O 1
ATOM 1687 N N . GLN B 1 69 ? -0.411 34.406 2.398 1 96.75 69 GLN B N 1
ATOM 1688 C CA . GLN B 1 69 ? -1.271 35.562 2.348 1 96.75 69 GLN B CA 1
ATOM 1689 C C . GLN B 1 69 ? -1.603 36.062 3.752 1 96.75 69 GLN B C 1
ATOM 1691 O O . GLN B 1 69 ? -1.698 37.281 3.979 1 96.75 69 GLN B O 1
ATOM 1696 N N . TYR B 1 70 ? -1.766 35.125 4.691 1 96.12 70 TYR B N 1
ATOM 1697 C CA . TYR B 1 70 ? -2.332 35.531 5.973 1 96.12 70 TYR B CA 1
ATOM 1698 C C . TYR B 1 70 ? -1.327 35.344 7.102 1 96.12 70 TYR B C 1
ATOM 1700 O O . TYR B 1 70 ? -1.556 35.781 8.227 1 96.12 70 TYR B O 1
ATOM 1708 N N . GLU B 1 71 ? -0.253 34.594 6.848 1 94.31 71 GLU B N 1
ATOM 1709 C CA . GLU B 1 71 ? 0.831 34.406 7.809 1 94.31 71 GLU B CA 1
ATOM 1710 C C . GLU B 1 71 ? 0.293 33.969 9.172 1 94.31 71 GLU B C 1
ATOM 1712 O O . GLU B 1 71 ? 0.57 34.594 10.18 1 94.31 71 GLU B O 1
ATOM 1717 N N . PRO B 1 72 ? -0.401 32.844 9.133 1 95.12 72 PRO B N 1
ATOM 1718 C CA . PRO B 1 72 ? -0.963 32.344 10.391 1 95.12 72 PRO B CA 1
ATOM 1719 C C . PRO B 1 72 ? 0.11 32 11.422 1 95.12 72 PRO B C 1
ATOM 1721 O O . PRO B 1 72 ? 1.268 31.781 11.062 1 95.12 72 PRO B O 1
ATOM 1724 N N . ASP B 1 73 ? -0.312 31.938 12.617 1 92.06 73 ASP B N 1
ATOM 1725 C CA . ASP B 1 73 ? 0.573 31.562 13.719 1 92.06 73 ASP B CA 1
ATOM 1726 C C . ASP B 1 73 ? 0.93 30.078 13.648 1 92.06 73 ASP B C 1
ATOM 1728 O O . ASP B 1 73 ? 0.061 29.234 13.414 1 92.06 73 ASP B O 1
ATOM 1732 N N . TYR B 1 74 ? 2.166 29.734 13.688 1 92.62 74 TYR B N 1
ATOM 1733 C CA . TYR B 1 74 ? 2.705 28.406 13.93 1 92.62 74 TYR B CA 1
ATOM 1734 C C . TYR B 1 74 ? 2.578 27.531 12.688 1 92.62 74 TYR B C 1
ATOM 1736 O O . TYR B 1 74 ? 2.814 26.328 12.742 1 92.62 74 TYR B O 1
ATOM 1744 N N . VAL B 1 75 ? 2.086 28.156 11.586 1 96.94 75 VAL B N 1
ATOM 1745 C CA . VAL B 1 75 ? 1.995 27.359 10.375 1 96.94 75 VAL B CA 1
ATOM 1746 C C . VAL B 1 75 ? 2.822 28 9.266 1 96.94 75 VAL B C 1
ATOM 1748 O O . VAL B 1 75 ? 2.418 29 8.68 1 96.94 75 VAL B O 1
ATOM 1751 N N . TYR B 1 76 ? 3.928 27.438 8.961 1 96.81 76 TYR B N 1
ATOM 1752 C CA . TYR B 1 76 ? 4.832 27.906 7.914 1 96.81 76 TYR B CA 1
ATOM 1753 C C . TYR B 1 76 ? 4.852 26.922 6.742 1 96.81 76 TYR B C 1
ATOM 1755 O O . TYR B 1 76 ? 4.367 25.797 6.855 1 96.81 76 TYR B O 1
ATOM 1763 N N . PRO B 1 77 ? 5.332 27.359 5.66 1 97.94 77 PRO B N 1
ATOM 1764 C CA . PRO B 1 77 ? 5.332 26.516 4.469 1 97.94 77 PRO B CA 1
ATOM 1765 C C . PRO B 1 77 ? 5.977 25.141 4.723 1 97.94 77 PRO B C 1
ATOM 1767 O O . PRO B 1 77 ? 5.465 24.125 4.258 1 97.94 77 PRO B O 1
ATOM 1770 N N . LEU B 1 78 ? 7.047 25.141 5.48 1 97.31 78 LEU B N 1
ATOM 1771 C CA . LEU B 1 78 ? 7.703 23.875 5.789 1 97.31 78 LEU B CA 1
ATOM 1772 C C . LEU B 1 78 ? 6.785 22.969 6.594 1 97.31 78 LEU B C 1
ATOM 1774 O O . LEU B 1 78 ? 6.785 21.75 6.402 1 97.31 78 LEU B O 1
ATOM 1778 N N . GLN B 1 79 ? 5.965 23.5 7.496 1 97.5 79 GLN B N 1
ATOM 1779 C CA . GLN B 1 79 ? 5.027 22.719 8.289 1 97.5 79 GLN B CA 1
ATOM 1780 C C . GLN B 1 79 ? 3.943 22.109 7.398 1 97.5 79 GLN B C 1
ATOM 1782 O O . GLN B 1 79 ? 3.508 20.969 7.637 1 97.5 79 GLN B O 1
ATOM 1787 N N . VAL B 1 80 ? 3.568 22.891 6.418 1 98.69 80 VAL B N 1
ATOM 1788 C CA . VAL B 1 80 ? 2.584 22.391 5.465 1 98.69 80 VAL B CA 1
ATOM 1789 C C . VAL B 1 80 ? 3.162 21.219 4.691 1 98.69 80 VAL B C 1
ATOM 1791 O O . VAL B 1 80 ? 2.527 20.156 4.586 1 98.69 80 VAL B O 1
ATOM 1794 N N . GLU B 1 81 ? 4.375 21.328 4.207 1 98.06 81 GLU B N 1
ATOM 1795 C CA . GLU B 1 81 ? 5.043 20.266 3.443 1 98.06 81 GLU B CA 1
ATOM 1796 C C . GLU B 1 81 ? 5.227 19.016 4.285 1 98.06 81 GLU B C 1
ATOM 1798 O O . GLU B 1 81 ? 4.934 17.906 3.828 1 98.06 81 GLU B O 1
ATOM 1803 N N . ASN B 1 82 ? 5.688 19.203 5.496 1 97.56 82 ASN B N 1
ATOM 1804 C CA . ASN B 1 82 ? 5.902 18.078 6.398 1 97.56 82 ASN B CA 1
ATOM 1805 C C . ASN B 1 82 ? 4.586 17.375 6.738 1 97.56 82 ASN B C 1
ATOM 1807 O O . ASN B 1 82 ? 4.551 16.156 6.879 1 97.56 82 ASN B O 1
ATOM 1811 N N . THR B 1 83 ? 3.543 18.156 6.891 1 98.75 83 THR B N 1
ATOM 1812 C CA . THR B 1 83 ? 2.24 17.594 7.227 1 98.75 83 THR B CA 1
ATOM 1813 C C . THR B 1 83 ? 1.742 16.672 6.113 1 98.75 83 THR B C 1
ATOM 1815 O O . THR B 1 83 ? 1.275 15.57 6.375 1 98.75 83 THR B O 1
ATOM 1818 N N . VAL B 1 84 ? 1.893 17.078 4.887 1 98.5 84 VAL B N 1
ATOM 1819 C CA . VAL B 1 84 ? 1.47 16.266 3.744 1 98.5 84 VAL B CA 1
ATOM 1820 C C . VAL B 1 84 ? 2.295 14.992 3.682 1 98.5 84 VAL B C 1
ATOM 1822 O O . VAL B 1 84 ? 1.748 13.898 3.492 1 98.5 84 VAL B O 1
ATOM 1825 N N . GLU B 1 85 ? 3.574 15.133 3.863 1 96.12 85 GLU B N 1
ATOM 1826 C CA . GLU B 1 85 ? 4.453 13.969 3.857 1 96.12 85 GLU B CA 1
ATOM 1827 C C . GLU B 1 85 ? 4.07 12.984 4.957 1 96.12 85 GLU B C 1
ATOM 1829 O O . GLU B 1 85 ? 3.953 11.781 4.711 1 96.12 85 GLU B O 1
ATOM 1834 N N . ASN B 1 86 ? 3.855 13.484 6.141 1 97.38 86 ASN B N 1
ATOM 1835 C CA . ASN B 1 86 ? 3.496 12.641 7.277 1 97.38 86 ASN B CA 1
ATOM 1836 C C . ASN B 1 86 ? 2.131 11.984 7.078 1 97.38 86 ASN B C 1
ATOM 1838 O O . ASN B 1 86 ? 1.926 10.836 7.465 1 97.38 86 ASN B O 1
ATOM 1842 N N . LEU B 1 87 ? 1.191 12.711 6.477 1 98.56 87 LEU B N 1
ATOM 1843 C CA . LEU B 1 87 ? -0.124 12.156 6.176 1 98.56 87 LEU B CA 1
ATOM 1844 C C . LEU B 1 87 ? -0.005 10.953 5.254 1 98.56 87 LEU B C 1
ATOM 1846 O O . LEU B 1 87 ? -0.673 9.938 5.461 1 98.56 87 LEU B O 1
ATOM 1850 N N . GLU B 1 88 ? 0.835 11.086 4.27 1 95.75 88 GLU B N 1
ATOM 1851 C CA . GLU B 1 88 ? 1.048 9.984 3.336 1 95.75 88 GLU B CA 1
ATOM 1852 C C . GLU B 1 88 ? 1.691 8.789 4.031 1 95.75 88 GLU B C 1
ATOM 1854 O O . GLU B 1 88 ? 1.311 7.645 3.785 1 95.75 88 GLU B O 1
ATOM 1859 N N . ILE B 1 89 ? 2.568 9 4.91 1 94.19 89 ILE B N 1
ATOM 1860 C CA . ILE B 1 89 ? 3.273 7.949 5.637 1 94.19 89 ILE B CA 1
ATOM 1861 C C . ILE B 1 89 ? 2.303 7.227 6.566 1 94.19 89 ILE B C 1
ATOM 1863 O O . ILE B 1 89 ? 2.178 6 6.512 1 94.19 89 ILE B O 1
ATOM 1867 N N . ILE B 1 90 ? 1.516 7.98 7.328 1 97.19 90 ILE B N 1
ATOM 1868 C CA . ILE B 1 90 ? 0.667 7.363 8.336 1 97.19 90 ILE B CA 1
ATOM 1869 C C . ILE B 1 90 ? -0.487 6.625 7.664 1 97.19 90 ILE B C 1
ATOM 1871 O O . ILE B 1 90 ? -1.018 5.656 8.211 1 97.19 90 ILE B O 1
ATOM 1875 N N . SER B 1 91 ? -0.897 7.078 6.48 1 97.5 91 SER B N 1
ATOM 1876 C CA . SER B 1 91 ? -2.018 6.461 5.777 1 97.5 91 SER B CA 1
ATOM 1877 C C . SER B 1 91 ? -1.706 5.012 5.41 1 97.5 91 SER B C 1
ATOM 1879 O O . SER B 1 91 ? -2.615 4.188 5.289 1 97.5 91 SER B O 1
ATOM 1881 N N . VAL B 1 92 ? -0.48 4.711 5.281 1 94.56 92 VAL B N 1
ATOM 1882 C CA . VAL B 1 92 ? -0.036 3.357 4.969 1 94.56 92 VAL B CA 1
ATOM 1883 C C . VAL B 1 92 ? 0.36 2.633 6.25 1 94.56 92 VAL B C 1
ATOM 1885 O O . VAL B 1 92 ? -0.102 1.519 6.512 1 94.56 92 VAL B O 1
ATOM 1888 N N . GLN B 1 93 ? 1.116 3.221 7.113 1 92.62 93 GLN B N 1
ATOM 1889 C CA . GLN B 1 9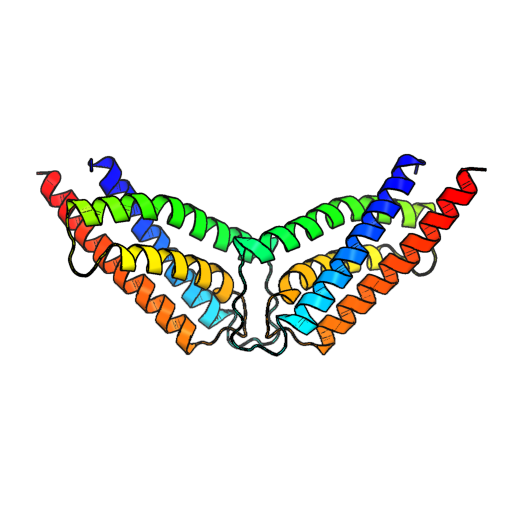3 ? 1.689 2.623 8.312 1 92.62 93 GLN B CA 1
ATOM 1890 C C . GLN B 1 93 ? 0.598 2.209 9.297 1 92.62 93 GLN B C 1
ATOM 1892 O O . GLN B 1 93 ? 0.782 1.275 10.078 1 92.62 93 GLN B O 1
ATOM 1897 N N . SER B 1 94 ? -0.546 2.811 9.18 1 96 94 SER B N 1
ATOM 1898 C CA . SER B 1 94 ? -1.65 2.52 10.094 1 96 94 SER B CA 1
ATOM 1899 C C . SER B 1 94 ? -2.17 1.1 9.891 1 96 94 SER B C 1
ATOM 1901 O O . SER B 1 94 ? -2.938 0.594 10.711 1 96 94 SER B O 1
ATOM 1903 N N . PHE B 1 95 ? -1.709 0.375 8.898 1 93.56 95 PHE B N 1
ATOM 1904 C CA . PHE B 1 95 ? -2.199 -0.96 8.586 1 93.56 95 PHE B CA 1
ATOM 1905 C C . PHE B 1 95 ? -1.128 -2.01 8.852 1 93.56 95 PHE B C 1
ATOM 1907 O O . PHE B 1 95 ? -1.358 -3.205 8.656 1 93.56 95 PHE B O 1
ATOM 1914 N N . PHE B 1 96 ? -0.017 -1.662 9.297 1 87.5 96 PHE B N 1
ATOM 1915 C CA . PHE B 1 96 ? 1.069 -2.623 9.453 1 87.5 96 PHE B CA 1
ATOM 1916 C C . PHE B 1 96 ? 1.486 -2.736 10.914 1 87.5 96 PHE B C 1
ATOM 1918 O O . PHE B 1 96 ? 1.848 -1.738 11.539 1 87.5 96 PHE B O 1
ATOM 1925 N N . PRO B 1 97 ? 1.474 -3.932 11.43 1 85.69 97 PRO B N 1
ATOM 1926 C CA . PRO B 1 97 ? 1.684 -4.156 12.859 1 85.69 97 PRO B CA 1
ATOM 1927 C C . PRO B 1 97 ? 3.107 -3.83 13.305 1 85.69 97 PRO B C 1
ATOM 1929 O O . PRO B 1 97 ? 3.336 -3.523 14.477 1 85.69 97 PRO B O 1
ATOM 1932 N N . LYS B 1 98 ? 4.051 -3.848 12.492 1 78.81 98 LYS B N 1
ATOM 1933 C CA . LYS B 1 98 ? 5.438 -3.631 12.898 1 78.81 98 LYS B CA 1
ATOM 1934 C C . LYS B 1 98 ? 5.812 -2.154 12.805 1 78.81 98 LYS B C 1
ATOM 1936 O O . LYS B 1 98 ? 6.992 -1.805 12.852 1 78.81 98 LYS B O 1
ATOM 1941 N N . THR B 1 99 ? 4.871 -1.311 12.672 1 84.5 99 THR B N 1
ATOM 1942 C CA . THR B 1 99 ? 5.07 0.131 12.766 1 84.5 99 THR B CA 1
ATOM 1943 C C . THR B 1 99 ? 5.43 0.541 14.188 1 84.5 99 THR B C 1
ATOM 1945 O O . THR B 1 99 ? 4.785 0.107 15.148 1 84.5 99 THR B O 1
ATOM 1948 N N . GLY B 1 100 ? 6.516 1.285 14.406 1 84 100 GLY B N 1
ATOM 1949 C CA . GLY B 1 100 ? 6.879 1.795 15.719 1 84 100 GLY B CA 1
ATOM 1950 C C . GLY B 1 100 ? 5.836 2.723 16.312 1 84 100 GLY B C 1
ATOM 1951 O O . GLY B 1 100 ? 5.562 3.789 15.758 1 84 100 GLY B O 1
ATOM 1952 N N . LYS B 1 101 ? 5.332 2.324 17.438 1 91.94 101 LYS B N 1
ATOM 1953 C CA . LYS B 1 101 ? 4.223 3.045 18.047 1 91.94 101 LYS B CA 1
ATOM 1954 C C . LYS B 1 101 ? 4.629 4.469 18.406 1 91.94 101 LYS B C 1
ATOM 1956 O O . LYS B 1 101 ? 3.904 5.422 18.109 1 91.94 101 LYS B O 1
ATOM 1961 N N . LYS B 1 102 ? 5.73 4.605 18.953 1 94.88 102 LYS B N 1
ATOM 1962 C CA . LYS B 1 102 ? 6.152 5.918 19.438 1 94.88 102 LYS B CA 1
ATOM 1963 C C . LYS B 1 102 ? 6.238 6.922 18.281 1 94.88 102 LYS B C 1
ATOM 1965 O O . LYS B 1 102 ? 5.602 7.977 18.328 1 94.88 102 LYS B O 1
ATOM 1970 N N . ARG B 1 103 ? 7.004 6.555 17.312 1 91.38 103 ARG B N 1
ATOM 1971 C CA . ARG B 1 103 ? 7.18 7.441 16.172 1 91.38 103 ARG B CA 1
ATOM 1972 C C . ARG B 1 103 ? 5.852 7.699 15.461 1 91.38 103 ARG B C 1
ATOM 1974 O O . ARG B 1 103 ? 5.586 8.82 15.016 1 91.38 103 ARG B O 1
ATOM 1981 N N . PHE B 1 104 ? 5.047 6.66 15.383 1 95.56 104 PHE B N 1
ATOM 1982 C CA . PHE B 1 104 ? 3.746 6.773 14.734 1 95.56 104 PHE B CA 1
ATOM 1983 C C . PHE B 1 104 ? 2.865 7.777 15.469 1 95.56 104 PHE B C 1
ATOM 1985 O O . PHE B 1 104 ? 2.299 8.68 14.852 1 95.56 104 PHE B O 1
ATOM 1992 N N . VAL B 1 105 ? 2.816 7.715 16.75 1 97.69 105 VAL B N 1
ATOM 1993 C CA . VAL B 1 105 ? 1.973 8.586 17.562 1 97.69 105 VAL B CA 1
ATOM 1994 C C . VAL B 1 105 ? 2.506 10.016 17.5 1 97.69 105 VAL B C 1
ATOM 1996 O O . VAL B 1 105 ? 1.729 10.969 17.453 1 97.69 105 VAL B O 1
ATOM 1999 N N . GLU B 1 106 ? 3.781 10.172 17.453 1 97.69 106 GLU B N 1
ATOM 2000 C CA . GLU B 1 106 ? 4.383 11.5 17.328 1 97.69 106 GLU B CA 1
ATOM 2001 C C . GLU B 1 106 ? 3.984 12.156 16.016 1 97.69 106 GLU B C 1
ATOM 2003 O O . GLU B 1 106 ? 3.691 13.359 15.984 1 97.69 106 GLU B O 1
ATOM 2008 N N . MET B 1 107 ? 4.004 11.336 14.961 1 97.81 107 MET B N 1
ATOM 2009 C CA . MET B 1 107 ? 3.59 11.867 13.672 1 97.81 107 MET B CA 1
ATOM 2010 C C . MET B 1 107 ? 2.119 12.273 13.688 1 97.81 107 MET B C 1
ATOM 2012 O O . MET B 1 107 ? 1.76 13.344 13.195 1 97.81 107 MET B O 1
ATOM 2016 N N . ILE B 1 108 ? 1.28 11.422 14.312 1 98.81 108 ILE B N 1
ATOM 2017 C CA . ILE B 1 108 ? -0.147 11.695 14.43 1 98.81 108 ILE B CA 1
ATOM 2018 C C . ILE B 1 108 ? -0.357 13.023 15.156 1 98.81 108 ILE B C 1
ATOM 2020 O O . ILE B 1 108 ? -1.136 13.867 14.703 1 98.81 108 ILE B O 1
ATOM 2024 N N . LYS B 1 109 ? 0.313 13.203 16.188 1 98.62 109 LYS B N 1
ATOM 2025 C CA . LYS B 1 109 ? 0.169 14.414 17 1 98.62 109 LYS B CA 1
ATOM 2026 C C . LYS B 1 109 ? 0.635 15.648 16.219 1 98.62 109 LYS B C 1
ATOM 2028 O O . LYS B 1 109 ? 0.006 16.703 16.297 1 98.62 109 LYS B O 1
ATOM 2033 N N . SER B 1 110 ? 1.749 15.492 15.578 1 98.19 110 SER B N 1
ATOM 2034 C CA . SER B 1 110 ? 2.283 16.594 14.789 1 98.19 110 SER B CA 1
ATOM 2035 C C . SER B 1 110 ? 1.297 17.031 13.703 1 98.19 110 SER B C 1
ATOM 2037 O O . SER B 1 110 ? 1.043 18.219 13.531 1 98.19 110 SER B O 1
ATOM 2039 N N . ILE B 1 111 ? 0.792 16.078 13.016 1 98.81 111 ILE B N 1
ATOM 2040 C CA . ILE B 1 111 ? -0.192 16.344 11.969 1 98.81 111 ILE B CA 1
ATOM 2041 C C . ILE B 1 111 ? -1.402 17.062 12.57 1 98.81 111 ILE B C 1
ATOM 2043 O O . ILE B 1 111 ? -1.841 18.094 12.062 1 98.81 111 ILE B O 1
ATOM 2047 N N . ASP B 1 112 ? -1.925 16.5 13.672 1 98.62 112 ASP B N 1
ATOM 2048 C CA . ASP B 1 112 ? -3.129 17.031 14.305 1 98.62 112 ASP B CA 1
ATOM 2049 C C . ASP B 1 112 ? -2.926 18.484 14.75 1 98.62 112 ASP B C 1
ATOM 2051 O O . ASP B 1 112 ? -3.807 19.312 14.57 1 98.62 112 ASP B O 1
ATOM 2055 N N . PHE B 1 113 ? -1.833 18.734 15.281 1 98.38 113 PHE B N 1
ATOM 2056 C CA . PHE B 1 113 ? -1.525 20.062 15.773 1 98.38 113 PHE B CA 1
ATOM 2057 C C . PHE B 1 113 ? -1.573 21.078 14.641 1 98.38 113 PHE B C 1
ATOM 2059 O O . PHE B 1 113 ? -2.217 22.125 14.766 1 98.38 113 PHE B O 1
ATOM 2066 N N . ILE B 1 114 ? -0.875 20.828 13.594 1 98.62 114 ILE B N 1
ATOM 2067 C CA . ILE B 1 114 ? -0.786 21.766 12.477 1 98.62 114 ILE B CA 1
ATOM 2068 C C . ILE B 1 114 ? -2.164 21.953 11.852 1 98.62 114 ILE B C 1
ATOM 2070 O O . ILE B 1 114 ? -2.57 23.078 11.555 1 98.62 114 ILE B O 1
ATOM 2074 N N . LEU B 1 115 ? -2.906 20.812 11.609 1 98.69 115 LEU B N 1
ATOM 2075 C CA . LEU B 1 115 ? -4.227 20.906 10.992 1 98.69 115 LEU B CA 1
ATOM 2076 C C . LEU B 1 115 ? -5.199 21.656 11.898 1 98.69 115 LEU B C 1
ATOM 2078 O O . LEU B 1 115 ? -6.016 22.453 11.414 1 98.69 115 LEU B O 1
ATOM 2082 N N . GLU B 1 116 ? -5.125 21.422 13.172 1 98.12 116 GLU B N 1
ATOM 2083 C CA . GLU B 1 116 ? -5.988 22.125 14.117 1 98.12 116 GLU B CA 1
ATOM 2084 C C . GLU B 1 116 ? -5.703 23.625 14.117 1 98.12 116 GLU B C 1
ATOM 2086 O O . GLU B 1 116 ? -6.629 24.438 14.109 1 98.12 116 GLU B O 1
ATOM 2091 N N . GLN B 1 117 ? -4.418 24 14.203 1 97.62 117 GLN B N 1
ATOM 2092 C CA . GLN B 1 117 ? -4.027 25.391 14.164 1 97.62 117 GLN B CA 1
ATOM 2093 C C . GLN B 1 117 ? -4.559 26.078 12.906 1 97.62 117 GLN B C 1
ATOM 2095 O O . GLN B 1 117 ? -5.113 27.188 12.977 1 97.62 117 GLN B O 1
ATOM 2100 N N . LEU B 1 118 ? -4.41 25.438 11.781 1 98 118 LEU B N 1
ATOM 2101 C CA . LEU B 1 118 ? -4.852 26 10.516 1 98 118 LEU B CA 1
ATOM 2102 C C . LEU B 1 118 ? -6.371 26.125 10.469 1 98 118 LEU B C 1
ATOM 2104 O O . LEU B 1 118 ? -6.906 27.141 10.016 1 98 118 LEU B O 1
ATOM 2108 N N . GLU B 1 119 ? -7.035 25.062 10.875 1 97.56 119 GLU B N 1
ATOM 2109 C CA . GLU B 1 119 ? -8.492 25.062 10.844 1 97.56 119 GLU B CA 1
ATOM 2110 C C . GLU B 1 119 ? -9.07 26.219 11.648 1 97.56 119 GLU B C 1
ATOM 2112 O O . GLU B 1 119 ? -9.984 26.906 11.195 1 97.56 119 GLU B O 1
ATOM 2117 N N . GLU B 1 120 ? -8.547 26.453 12.805 1 96.75 120 GLU B N 1
ATOM 2118 C CA . GLU B 1 120 ? -9.016 27.531 13.672 1 96.75 120 GLU B CA 1
ATOM 2119 C C . GLU B 1 120 ? -8.773 28.906 13.039 1 96.75 120 GLU B C 1
ATOM 2121 O O . GLU B 1 120 ? -9.656 29.766 13.055 1 96.75 120 GLU B O 1
ATOM 2126 N N . GLN B 1 121 ? -7.629 29.062 12.492 1 96.94 121 GLN B N 1
ATOM 2127 C CA . GLN B 1 121 ? -7.262 30.375 11.945 1 96.94 121 GLN B CA 1
ATOM 2128 C C . GLN B 1 121 ? -8.023 30.656 10.656 1 96.94 121 GLN B C 1
ATOM 2130 O O . GLN B 1 121 ? -8.414 31.797 10.398 1 96.94 121 GLN B O 1
ATOM 2135 N N . VAL B 1 122 ? -8.258 29.609 9.883 1 97.5 122 VAL B N 1
ATOM 2136 C CA . VAL B 1 122 ? -9.055 29.75 8.664 1 97.5 122 VAL B CA 1
ATOM 2137 C C . VAL B 1 122 ? -10.492 30.109 9.031 1 97.5 122 VAL B C 1
ATOM 2139 O O . VAL B 1 122 ? -11.125 30.938 8.367 1 97.5 122 VAL B O 1
ATOM 2142 N N . ARG B 1 123 ? -10.977 29.469 10.055 1 95.38 123 ARG B N 1
ATOM 2143 C CA . ARG B 1 123 ? -12.336 29.734 10.516 1 95.38 123 ARG B CA 1
ATOM 2144 C C . ARG B 1 123 ? -12.492 31.188 10.938 1 95.38 123 ARG B C 1
ATOM 2146 O O . ARG B 1 123 ? -13.5 31.828 10.617 1 95.38 123 ARG B O 1
ATOM 2153 N N . VAL B 1 124 ? -11.516 31.75 11.586 1 94.31 124 VAL B N 1
ATOM 2154 C CA . VAL B 1 124 ? -11.531 33.125 12.047 1 94.31 124 VAL B CA 1
ATOM 2155 C C . VAL B 1 124 ? -11.453 34.062 10.852 1 94.31 124 VAL B C 1
ATOM 2157 O O . VAL B 1 124 ? -12.156 35.094 10.805 1 94.31 124 VAL B O 1
ATOM 2160 N N . THR B 1 125 ? -10.57 33.719 9.906 1 95 125 THR B N 1
ATOM 2161 C CA . THR B 1 125 ? -10.414 34.531 8.703 1 95 125 THR B CA 1
ATOM 2162 C C . THR B 1 125 ? -11.719 34.594 7.922 1 95 125 THR B C 1
ATOM 2164 O O . THR B 1 125 ? -12.102 35.656 7.43 1 95 125 THR B O 1
ATOM 2167 N N . ARG B 1 126 ? -12.352 33.5 7.816 1 91.75 126 ARG B N 1
ATOM 2168 C CA . ARG B 1 126 ? -13.602 33.406 7.074 1 91.75 126 ARG B CA 1
ATOM 2169 C C . ARG B 1 126 ? -14.695 34.25 7.75 1 91.75 126 ARG B C 1
ATOM 2171 O O . ARG B 1 126 ? -15.5 34.875 7.078 1 91.75 126 ARG B O 1
ATOM 2178 N N . LYS B 1 127 ? -14.781 34.25 9.047 1 89.56 127 LYS B N 1
ATOM 2179 C CA . LYS B 1 127 ? -15.766 35.031 9.797 1 89.56 127 LYS B CA 1
ATOM 2180 C C . LYS B 1 127 ? -15.5 36.531 9.688 1 89.56 127 LYS B C 1
ATOM 2182 O O . LYS B 1 127 ? -16.422 37.312 9.672 1 89.56 127 LYS B O 1
ATOM 2187 N N . GLY B 1 128 ? -14.219 36.844 9.727 1 80.62 128 GLY B N 1
ATOM 2188 C CA . GLY B 1 128 ? -13.875 38.25 9.57 1 80.62 128 GLY B CA 1
ATOM 2189 C C . GLY B 1 128 ? -14.172 38.781 8.188 1 80.62 128 GLY B C 1
ATOM 2190 O O . GLY B 1 128 ? -14.453 39.969 8.023 1 80.62 128 GLY B O 1
ATOM 2191 N N . LYS B 1 129 ? -14.133 38.094 7.133 1 69.88 129 LYS B N 1
ATOM 2192 C CA . LYS B 1 129 ? -14.453 38.531 5.773 1 69.88 129 LYS B CA 1
ATOM 2193 C C . LYS B 1 129 ? -15.953 38.531 5.531 1 69.88 129 LYS B C 1
ATOM 2195 O O . LYS B 1 129 ? -16.438 39.219 4.641 1 69.88 129 LYS B O 1
ATOM 2200 N N . ALA B 1 130 ? -16.703 37.688 6.129 1 64.38 130 ALA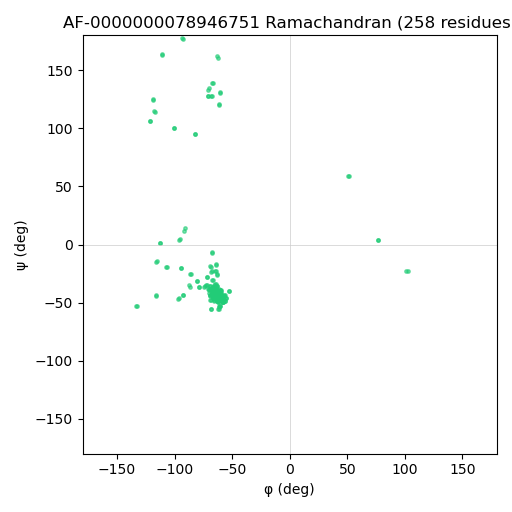 B N 1
ATOM 2201 C CA . ALA B 1 130 ? -18.156 37.656 5.969 1 64.38 130 ALA B CA 1
ATOM 2202 C C . ALA B 1 130 ? -18.797 38.938 6.496 1 64.38 130 ALA B C 1
ATOM 2204 O O . ALA B 1 130 ? -19.922 39.25 6.137 1 64.38 130 ALA B O 1
ATOM 2205 N N . HIS B 1 131 ? -18.141 39.719 7.297 1 52.66 131 HIS B N 1
ATOM 2206 C CA . HIS B 1 131 ? -18.703 41 7.73 1 52.66 131 HIS B CA 1
ATOM 2207 C C . HIS B 1 131 ? -18.141 42.156 6.926 1 52.66 131 HIS B C 1
ATOM 2209 O O . HIS B 1 131 ? -16.953 42.156 6.59 1 52.66 131 HIS B O 1
#

Sequence (262 aa):
MNREDLEQLEKLTSQLRKQNNEAYHHYIHTVRGDESYEPDFYGQVKPFADSVKEKSDEWKPLALRYVKQYEPDYVYPLQVENTVENLEIISVQSFFPKTGKKRFVEMIKSIDFILEQLEEQVRVTRKGKAHMNREDLEQLEKLTSQLRKQNNEAYHHYIHTVRGDESYEPDFYGQVKPFADSVKEKSDEWKPLALRYVKQYEPDYVYPLQVENTVENLEIISVQSFFPKTGKKRFVEMIKSIDFILEQLEEQVRVTRKGKAH

pLDDT: mean 94.51, std 7.06, range [52.09, 98.94]

InterPro domains:
  IPR014913 YppE-like [PF08807] (13-122)
  IPR023351 YppE-like superfamily [G3DSA:1.20.120.440] (6-131)
  IPR023351 YppE-like superfamily [SSF140415] (6-123)

Radius of gyration: 23.76 Å; Cα contacts (8 Å, |Δi|>4): 278; chains: 2; bounding box: 37×73×55 Å

Secondary structure (DSSP, 8-state):
--HHHHHHHHHHHHHHHHHHHHHHHHIIIIITT-TT----IIIIIHHHHHHHHHHHHHHHHHHHHHHHHH--TT--HHHHHHHHHHHHHHHHHTT-TTS-HHHHHHHHHHHHHHHHHHHHHHHHHHHHHH-/--HHHHHHHHHHHHHHHHHHHHHHHHIIIIITT-TT----IIIIIHHHHHHHHHHHHHHHHHHHHHHHHH--TT--HHHHHHHHHHHHHHHHHTT-TTS-HHHHHHHHHHHHHHHHHHHHHHHHHHHHHH-

Foldseek 3Di:
DDLVLLVLLLVLLVVLLVLLVVLLCLLVPPQAPDQPQDDPCVPQLVVQLVVLLVSLVVNLVSLQVCCVPPVFPPAHNVLSVLLSVLSNVSSRLSRHHPRDPVVSVVSSVSNNVNSVSSSVVSVVVSVVVVD/DDLVLLVLLLVLLVVLLVLLVVLLCLLVPPQAPDQPADDPCVPQLVVQLVVLLVSLVVNLVSLQVCCVPPVFPPAHNVLSVLLSVLSNVSSRLSRHHPRDPVVSVVSSVSNNVNSVSSSVVSVVVSVVVVD

Nearest PDB structures (foldseek):
  2huj-assembly1_A  TM=9.143E-01  e=5.822E-07  Listeria innocua
  2im8-assembly1_A  TM=9.127E-01  e=2.205E-05  Bacillus subtilis
  2ets-assembly1_A  TM=9.235E-01  e=6.799E-05  Staphylococcus aureus subsp. aureus MW2
  2hfi-assembly1_A  TM=9.000E-01  e=2.708E-04  Bacillus subtilis
  1sum-assembly1_B  TM=4.365E-01  e=1.397E+00  Thermotoga maritima